Protein AF-A0A3D4PLU9-F1 (afdb_monomer_lite)

Secondary structure (DSSP, 8-state):
-------TTSTTSSS----S--PPPTTSHHHHHHHHHHHHHHHHHHTSSSS--S---PPP-PPPPP--TTSSHHHHHHHHSSS---B--GGGG--TTTT----TTS-GGGGHHHHHHHH-GGGGHHHHHTSHHHHHHHHHTT-SS-GGG-HHHHHHHSSSPTT--B-TTS-TTHHHHHHHT-S-HHHHH--GGGTHHHHHSGGGGSGGG-HHHHHHTT---TTSHHHHHHHHHHHHT--TT----HHHHHHTPPP----HHHHHHHHHHHH--S-HHHHHT----

Structure (mmCIF, N/CA/C/O backbone):
data_AF-A0A3D4PLU9-F1
#
_entry.id   AF-A0A3D4PLU9-F1
#
loop_
_atom_site.group_PDB
_atom_site.id
_atom_site.type_symbol
_atom_site.label_atom_id
_atom_site.label_alt_id
_atom_site.label_comp_id
_atom_site.label_asym_id
_atom_site.label_entity_id
_atom_site.label_seq_id
_atom_site.pdbx_PDB_ins_code
_atom_site.Cartn_x
_atom_site.Cartn_y
_atom_site.Cartn_z
_atom_site.occupancy
_atom_site.B_iso_or_equiv
_atom_site.auth_seq_id
_atom_site.auth_comp_id
_atom_site.auth_asym_id
_atom_site.auth_atom_id
_atom_site.pdbx_PDB_model_num
ATOM 1 N N . MET A 1 1 ? 76.716 26.592 11.659 1.00 34.38 1 MET A N 1
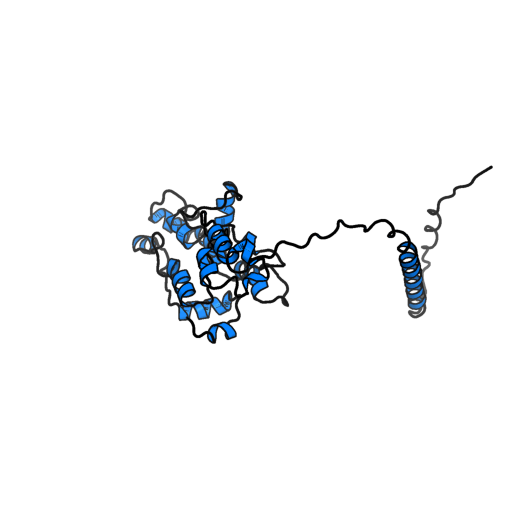ATOM 2 C CA . MET A 1 1 ? 76.839 27.753 12.562 1.00 34.38 1 MET A CA 1
ATOM 3 C C . MET A 1 1 ? 75.656 28.679 12.308 1.00 34.38 1 MET A C 1
ATOM 5 O O . MET A 1 1 ? 75.501 29.104 11.176 1.00 34.38 1 MET A O 1
ATOM 9 N N . THR A 1 2 ? 74.833 28.872 13.352 1.00 33.59 2 THR A N 1
ATOM 10 C CA . THR A 1 2 ? 73.937 30.022 13.654 1.00 33.59 2 THR A CA 1
ATOM 11 C C . THR A 1 2 ? 72.908 30.458 12.590 1.00 33.59 2 THR A C 1
ATOM 13 O O . THR A 1 2 ? 73.269 31.022 11.569 1.00 33.59 2 THR A O 1
ATOM 16 N N . GLN A 1 3 ? 71.626 30.090 12.754 1.00 35.53 3 GLN A N 1
ATOM 17 C CA . GLN A 1 3 ? 70.539 30.869 13.410 1.00 35.53 3 GLN A CA 1
ATOM 18 C C . GLN A 1 3 ? 69.966 31.998 12.532 1.00 35.53 3 GLN A C 1
ATOM 20 O O . GLN A 1 3 ? 70.640 32.991 12.307 1.00 35.53 3 GLN A O 1
ATOM 25 N N . ASN A 1 4 ? 68.697 31.906 12.116 1.00 37.84 4 ASN A N 1
ATOM 26 C CA . ASN A 1 4 ? 67.591 32.497 12.882 1.00 37.84 4 ASN A CA 1
ATOM 27 C C . ASN A 1 4 ? 66.231 32.219 12.218 1.00 37.84 4 ASN A C 1
ATOM 29 O O . ASN A 1 4 ? 65.972 32.600 11.081 1.00 37.84 4 ASN A O 1
ATOM 33 N N . SER A 1 5 ? 65.357 31.572 12.976 1.00 44.91 5 SER A N 1
ATOM 34 C CA . SER A 1 5 ? 63.923 31.445 12.746 1.00 44.91 5 SER A CA 1
ATOM 35 C C . SER A 1 5 ? 63.212 32.718 13.213 1.00 44.91 5 SER A C 1
ATOM 37 O O . SER A 1 5 ? 63.310 33.050 14.393 1.00 44.91 5 SER A O 1
ATOM 39 N N . MET A 1 6 ? 62.452 33.387 12.341 1.00 43.97 6 MET A N 1
ATOM 40 C CA . MET A 1 6 ? 61.422 34.345 12.761 1.00 43.97 6 MET A CA 1
ATOM 41 C C . MET A 1 6 ? 60.131 34.175 11.950 1.00 43.97 6 MET A C 1
ATOM 43 O O . MET A 1 6 ? 60.127 34.143 10.723 1.00 43.97 6 MET A O 1
ATOM 47 N N . ASN A 1 7 ? 59.067 34.011 12.733 1.00 39.78 7 ASN A N 1
ATOM 48 C CA . ASN A 1 7 ? 57.646 33.835 12.456 1.00 39.78 7 ASN A CA 1
ATOM 49 C C . ASN A 1 7 ? 57.056 34.612 11.264 1.00 39.78 7 ASN A C 1
ATOM 51 O O . ASN A 1 7 ? 57.127 35.832 11.191 1.00 39.78 7 ASN A O 1
ATOM 55 N N . VAL A 1 8 ? 56.294 33.892 10.436 1.00 44.00 8 VAL A N 1
ATOM 56 C CA . VAL A 1 8 ? 55.458 34.397 9.324 1.00 44.00 8 VAL A CA 1
ATOM 57 C C . VAL A 1 8 ? 54.128 35.014 9.819 1.00 44.00 8 VAL A C 1
ATOM 59 O O . VAL A 1 8 ? 53.279 35.411 9.031 1.00 44.00 8 VAL A O 1
ATOM 62 N N . ILE A 1 9 ? 53.925 35.137 11.135 1.00 44.31 9 ILE A N 1
ATOM 63 C CA . ILE A 1 9 ? 52.631 35.527 11.729 1.00 44.31 9 ILE A CA 1
ATOM 64 C C . ILE A 1 9 ? 52.497 37.053 11.943 1.00 44.31 9 ILE A C 1
ATOM 66 O O . ILE A 1 9 ? 51.388 37.549 12.115 1.00 44.31 9 ILE A O 1
ATOM 70 N N . GLU A 1 10 ? 53.573 37.839 11.834 1.00 40.75 10 GLU A N 1
ATOM 71 C CA . GLU A 1 10 ? 53.537 39.285 12.143 1.00 40.75 10 GLU A CA 1
ATOM 72 C C . GLU A 1 10 ? 53.280 40.229 10.951 1.00 40.75 10 GLU A C 1
ATOM 74 O O . GLU A 1 10 ? 53.134 41.431 11.146 1.00 40.75 10 GLU A O 1
ATOM 79 N N . ILE A 1 11 ? 53.138 39.726 9.719 1.00 42.53 11 ILE A N 1
ATOM 80 C CA . ILE A 1 11 ? 52.938 40.592 8.532 1.00 42.53 11 ILE A CA 1
ATOM 81 C C . ILE A 1 11 ? 51.451 40.939 8.283 1.00 42.53 11 ILE A C 1
ATOM 83 O O . ILE A 1 11 ? 51.139 41.836 7.503 1.00 42.53 11 ILE A O 1
ATOM 87 N N . CYS A 1 12 ? 50.500 40.314 8.986 1.00 36.09 12 CYS A N 1
ATOM 88 C CA . CYS A 1 12 ? 49.065 40.529 8.741 1.00 36.09 12 CYS A CA 1
ATOM 89 C C . CYS A 1 12 ? 48.383 41.603 9.616 1.00 36.09 12 CYS A C 1
ATOM 91 O O . CYS A 1 12 ? 47.169 41.771 9.502 1.00 36.09 12 CYS A O 1
ATOM 93 N N . ALA A 1 13 ? 49.106 42.343 10.465 1.00 38.91 13 ALA A N 1
ATOM 94 C CA . ALA A 1 13 ? 48.484 43.201 11.486 1.00 38.91 13 ALA A CA 1
ATOM 95 C C . ALA A 1 13 ? 48.547 44.729 11.254 1.00 38.91 13 ALA A C 1
ATOM 97 O O . ALA A 1 13 ? 48.054 45.472 12.099 1.00 38.91 13 ALA A O 1
ATOM 98 N N . GLU A 1 14 ? 49.057 45.236 10.124 1.00 38.50 14 GLU A N 1
ATOM 99 C CA . GLU A 1 14 ? 49.131 46.694 9.877 1.00 38.50 14 GLU A CA 1
ATOM 100 C C . GLU A 1 14 ? 48.608 47.140 8.501 1.00 38.50 14 GLU A C 1
ATOM 102 O O . GLU A 1 14 ? 49.288 47.820 7.737 1.00 38.50 14 GLU A O 1
ATOM 107 N N . THR A 1 15 ? 47.359 46.819 8.152 1.00 42.81 15 THR A N 1
ATOM 108 C CA . THR A 1 15 ? 46.720 47.508 7.003 1.00 42.81 15 THR A CA 1
ATOM 109 C C . THR A 1 15 ? 45.253 47.880 7.176 1.00 42.81 15 THR A C 1
ATOM 111 O O . THR A 1 15 ? 44.655 48.423 6.251 1.00 42.81 15 THR A O 1
ATOM 114 N N . PHE A 1 16 ? 44.670 47.711 8.366 1.00 41.03 16 PHE A N 1
ATOM 115 C CA . PHE A 1 16 ? 43.297 48.153 8.631 1.00 41.03 16 PHE A CA 1
ATOM 116 C C . PHE A 1 16 ? 43.248 49.332 9.609 1.00 41.03 16 PHE A C 1
ATOM 118 O O . PHE A 1 16 ? 42.831 49.220 10.758 1.00 41.03 16 PHE A O 1
ATOM 125 N N . ARG A 1 17 ? 43.657 50.512 9.128 1.00 36.62 17 ARG A N 1
ATOM 126 C CA . ARG A 1 17 ? 43.323 51.795 9.762 1.00 36.62 17 ARG A CA 1
ATOM 127 C C . ARG A 1 17 ? 42.609 52.671 8.736 1.00 36.62 17 ARG A C 1
ATOM 129 O O . ARG A 1 17 ? 43.223 53.455 8.020 1.00 36.62 17 ARG A O 1
ATOM 136 N N . MET A 1 18 ? 41.291 52.491 8.637 1.00 36.53 18 MET A N 1
ATOM 137 C CA . MET A 1 18 ? 40.431 53.311 7.786 1.00 36.53 18 MET A CA 1
ATOM 138 C C . MET A 1 18 ? 40.403 54.753 8.310 1.00 36.53 18 MET A C 1
ATOM 140 O O . MET A 1 18 ? 39.855 55.019 9.380 1.00 36.53 18 MET A O 1
ATOM 144 N N . LYS A 1 19 ? 40.975 55.691 7.547 1.00 33.69 19 LYS A N 1
ATOM 145 C CA . LYS A 1 19 ? 40.613 57.110 7.629 1.00 33.69 19 LYS A CA 1
ATOM 146 C C . LYS A 1 19 ? 39.469 57.373 6.654 1.00 33.69 19 LYS A C 1
ATOM 148 O O . LYS A 1 19 ? 39.507 56.979 5.494 1.00 33.69 19 LYS A O 1
ATOM 153 N N . SER A 1 20 ? 38.449 58.026 7.184 1.00 43.06 20 SER A N 1
ATOM 154 C CA . SER A 1 20 ? 37.252 58.516 6.516 1.00 43.06 20 SER A CA 1
ATOM 155 C C . SER A 1 20 ? 37.545 59.324 5.247 1.00 43.06 20 SER A C 1
ATOM 157 O O . SER A 1 20 ? 38.310 60.284 5.303 1.00 43.06 20 SER A O 1
ATOM 159 N N . GLY A 1 21 ? 36.820 59.012 4.168 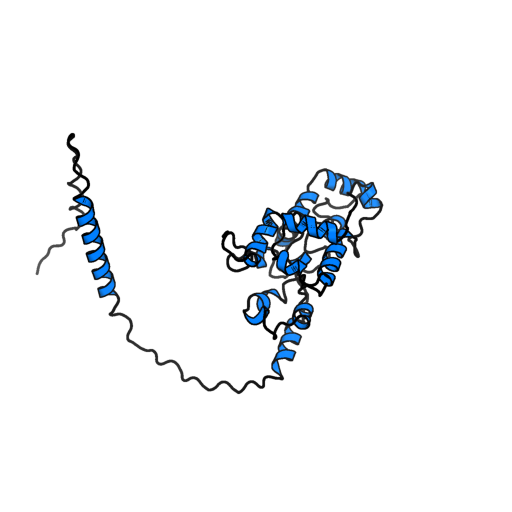1.00 46.12 21 GLY A N 1
ATOM 160 C CA . GLY A 1 21 ? 36.467 59.983 3.129 1.00 46.12 21 GLY A CA 1
ATOM 161 C C . GLY A 1 21 ? 37.245 59.920 1.815 1.00 46.12 21 GLY A C 1
ATOM 162 O O . GLY A 1 21 ? 37.988 60.844 1.529 1.00 46.12 21 GLY A O 1
ATOM 163 N N . GLN A 1 22 ? 37.009 58.894 0.986 1.00 42.19 22 GLN A N 1
ATOM 164 C CA . GLN A 1 22 ? 36.897 58.994 -0.486 1.00 42.19 22 GLN A CA 1
ATOM 165 C C . GLN A 1 22 ? 36.621 57.606 -1.094 1.00 42.19 22 GLN A C 1
ATOM 167 O O . GLN A 1 22 ? 37.243 56.619 -0.719 1.00 42.19 22 GLN A O 1
ATOM 172 N N . GLN A 1 23 ? 35.659 57.524 -2.016 1.00 42.75 23 GLN A N 1
ATOM 173 C CA . GLN A 1 23 ? 35.287 56.298 -2.739 1.00 42.75 23 GLN A CA 1
ATOM 174 C C . GLN A 1 23 ? 36.324 55.969 -3.836 1.00 42.75 23 GLN A C 1
ATOM 176 O O . GLN A 1 23 ? 36.579 56.844 -4.668 1.00 42.75 23 GLN A O 1
ATOM 181 N N . PRO A 1 24 ? 36.883 54.743 -3.919 1.00 40.78 24 PRO A N 1
ATOM 182 C CA . PRO A 1 24 ? 37.686 54.326 -5.066 1.00 40.78 24 PRO A CA 1
ATOM 183 C C . PRO A 1 24 ? 36.849 53.615 -6.148 1.00 40.78 24 PRO A C 1
ATOM 185 O O . PRO A 1 24 ? 35.933 52.849 -5.859 1.00 40.78 24 PRO A O 1
ATOM 188 N N . ARG A 1 25 ? 37.185 53.894 -7.417 1.00 47.28 25 ARG A N 1
ATOM 189 C CA . ARG A 1 25 ? 36.557 53.358 -8.641 1.00 47.28 25 ARG A CA 1
ATOM 190 C C . ARG A 1 25 ? 36.737 51.837 -8.791 1.00 47.28 25 ARG A C 1
ATOM 192 O O . ARG A 1 25 ? 37.808 51.300 -8.531 1.00 47.28 25 ARG A O 1
ATOM 199 N N . LEU A 1 26 ? 35.698 51.191 -9.324 1.00 47.41 26 LEU A N 1
ATOM 200 C CA . LEU A 1 26 ? 35.479 49.739 -9.429 1.00 47.41 26 LEU A CA 1
ATOM 201 C C . LEU A 1 26 ? 36.354 48.952 -10.432 1.00 47.41 26 LEU A C 1
ATOM 203 O O . LEU A 1 26 ? 36.213 47.736 -10.501 1.00 47.41 26 LEU A O 1
ATOM 207 N N . GLU A 1 27 ? 37.268 49.563 -11.191 1.00 51.97 27 GLU A N 1
ATOM 208 C CA . GLU A 1 27 ? 37.949 48.843 -12.292 1.00 51.97 27 GLU A CA 1
ATOM 209 C C . GLU A 1 27 ? 39.326 48.241 -11.956 1.00 51.97 27 GLU A C 1
ATOM 211 O O . GLU A 1 27 ? 39.806 47.375 -12.681 1.00 51.97 27 GLU A O 1
ATOM 216 N N . VAL A 1 28 ? 39.958 48.606 -10.835 1.00 51.25 28 VAL A N 1
ATOM 217 C CA . VAL A 1 28 ? 41.326 48.130 -10.520 1.00 51.25 28 VAL A CA 1
ATOM 218 C C . VAL A 1 28 ? 41.327 46.820 -9.710 1.00 51.25 28 VAL A C 1
ATOM 220 O O . VAL A 1 28 ? 42.289 46.058 -9.758 1.00 51.25 28 VAL A O 1
ATOM 223 N N . GLY A 1 29 ? 40.231 46.486 -9.018 1.00 47.62 29 GLY A N 1
ATOM 224 C CA . GLY A 1 29 ? 40.145 45.299 -8.152 1.00 47.62 29 GLY A CA 1
ATOM 225 C C . GLY A 1 29 ? 40.034 43.955 -8.886 1.00 47.62 29 GLY A C 1
ATOM 226 O O . GLY A 1 29 ? 40.486 42.936 -8.367 1.00 47.62 29 GLY A O 1
ATOM 227 N N . MET A 1 30 ? 39.484 43.930 -10.106 1.00 49.41 30 MET A N 1
ATOM 228 C CA . MET A 1 30 ? 39.275 42.673 -10.842 1.00 49.41 30 MET A CA 1
ATOM 229 C C . MET A 1 30 ? 40.557 42.097 -11.455 1.00 49.41 30 MET A C 1
ATOM 231 O O . MET A 1 30 ? 40.672 40.881 -11.594 1.00 49.41 30 MET A O 1
ATOM 235 N N . ILE A 1 31 ? 41.541 42.940 -11.781 1.00 55.28 31 ILE A N 1
ATOM 236 C CA . ILE A 1 31 ? 42.796 42.502 -12.413 1.00 55.28 31 ILE A CA 1
ATOM 237 C C . ILE A 1 31 ? 43.708 41.817 -11.383 1.00 55.28 31 ILE A C 1
ATOM 239 O O . ILE A 1 31 ? 44.299 40.776 -11.670 1.00 55.28 31 ILE A O 1
ATOM 243 N N . TYR A 1 32 ? 43.756 42.330 -10.149 1.00 53.97 32 TYR A N 1
ATOM 244 C CA . TYR A 1 32 ? 44.547 41.729 -9.070 1.00 53.97 32 TYR A CA 1
ATOM 245 C C . TYR A 1 32 ? 43.955 40.408 -8.553 1.00 53.97 32 TYR A C 1
ATOM 247 O O . TYR A 1 32 ? 44.708 39.504 -8.196 1.00 53.97 32 TYR A O 1
ATOM 255 N N . TYR A 1 33 ? 42.626 40.250 -8.573 1.00 55.09 33 TYR A N 1
ATOM 256 C CA . TYR A 1 33 ? 41.967 39.010 -8.143 1.00 55.09 33 TYR A CA 1
ATOM 257 C C . TYR A 1 33 ? 42.144 37.866 -9.162 1.00 55.09 33 TYR A C 1
ATOM 259 O O . TYR A 1 33 ? 42.373 36.720 -8.780 1.00 55.09 33 TYR A O 1
ATOM 267 N N . GLN A 1 34 ? 42.119 38.180 -10.463 1.00 54.22 34 GLN A N 1
ATOM 268 C CA . GLN A 1 34 ? 42.355 37.213 -11.547 1.00 54.22 34 GLN A CA 1
ATOM 269 C C . GLN A 1 34 ? 43.808 36.701 -11.563 1.00 54.22 34 GLN A C 1
ATOM 271 O O . GLN A 1 34 ? 44.041 35.505 -11.734 1.00 54.22 34 GLN A O 1
ATOM 276 N N . LEU A 1 35 ? 44.792 37.573 -11.307 1.00 54.28 35 LEU A N 1
ATOM 277 C CA . LEU A 1 35 ? 46.209 37.186 -11.259 1.00 54.28 35 LEU A CA 1
ATOM 278 C C . LEU A 1 35 ? 46.550 36.310 -10.038 1.00 54.28 35 LEU A C 1
ATOM 280 O O . LEU A 1 35 ? 47.382 35.410 -10.148 1.00 54.28 35 LEU A O 1
ATOM 284 N N . PHE A 1 36 ? 45.871 36.503 -8.902 1.00 54.56 36 PHE A N 1
ATOM 285 C CA . PHE A 1 36 ? 46.078 35.690 -7.697 1.00 54.56 36 PHE A CA 1
ATOM 286 C C . PHE A 1 36 ? 45.572 34.241 -7.864 1.00 54.56 36 PHE A C 1
ATOM 288 O O . PHE A 1 36 ? 46.210 33.300 -7.394 1.00 54.56 36 PHE A O 1
ATOM 295 N N . PHE A 1 37 ? 44.471 34.036 -8.599 1.00 54.09 37 PHE A N 1
ATOM 296 C CA . PHE A 1 37 ? 43.912 32.701 -8.869 1.00 54.09 37 PHE A CA 1
ATOM 297 C C . PHE A 1 37 ? 44.724 31.873 -9.875 1.00 54.09 37 PHE A C 1
ATOM 299 O O . PHE A 1 37 ? 44.746 30.641 -9.776 1.00 54.09 37 PHE A O 1
ATOM 306 N N . ILE A 1 38 ? 45.400 32.528 -10.824 1.00 56.03 38 ILE A N 1
ATOM 307 C CA . ILE A 1 38 ? 46.239 31.853 -11.824 1.00 56.03 38 ILE A CA 1
ATOM 308 C C . ILE A 1 38 ? 47.529 31.332 -11.174 1.00 56.03 38 ILE A C 1
ATOM 310 O O . ILE A 1 38 ? 47.870 30.168 -11.368 1.00 56.03 38 ILE A O 1
ATOM 314 N N . VAL A 1 39 ? 48.187 32.136 -10.328 1.00 55.22 39 VAL A N 1
ATOM 315 C CA . VAL A 1 39 ? 49.436 31.738 -9.648 1.00 55.22 39 VAL A CA 1
ATOM 316 C C . VAL A 1 39 ? 49.198 30.632 -8.607 1.00 55.22 39 VAL A C 1
ATOM 318 O O . VAL A 1 39 ? 50.020 29.724 -8.472 1.00 55.22 39 VAL A O 1
ATOM 321 N N . LEU A 1 40 ? 48.046 30.640 -7.920 1.00 51.28 40 LEU A N 1
ATOM 322 C CA . LEU A 1 40 ? 47.699 29.600 -6.944 1.00 51.28 40 LEU A CA 1
ATOM 323 C C . LEU A 1 40 ? 47.392 28.244 -7.611 1.00 51.28 40 LEU A C 1
ATOM 325 O O . LEU A 1 40 ? 47.789 27.204 -7.089 1.00 51.28 40 LEU A O 1
ATOM 329 N N . ASN A 1 41 ? 46.751 28.235 -8.788 1.00 50.75 41 ASN A N 1
ATOM 330 C CA . ASN A 1 41 ? 46.461 26.997 -9.527 1.00 50.75 41 ASN A CA 1
ATOM 331 C C . ASN A 1 41 ? 47.706 26.383 -10.186 1.00 50.75 41 ASN A C 1
ATOM 333 O O . ASN A 1 41 ? 47.835 25.158 -10.223 1.00 50.75 41 ASN A O 1
ATOM 337 N N . THR A 1 42 ? 48.654 27.199 -10.657 1.00 50.19 42 THR A N 1
ATOM 338 C CA . THR A 1 42 ? 49.894 26.688 -11.267 1.00 50.19 42 THR A CA 1
ATOM 339 C C . THR A 1 42 ? 50.824 26.008 -10.258 1.00 50.19 42 THR A C 1
ATOM 341 O O . THR A 1 42 ? 51.507 25.051 -10.614 1.00 50.19 42 THR A O 1
ATOM 344 N N . CYS A 1 43 ? 50.808 26.425 -8.986 1.00 45.38 43 CYS A N 1
ATOM 345 C CA . CYS A 1 43 ? 51.608 25.783 -7.935 1.00 45.38 43 CYS A CA 1
ATOM 346 C C . CYS A 1 43 ? 51.019 24.443 -7.453 1.00 45.38 43 CYS A C 1
ATOM 348 O O . CYS A 1 43 ? 51.775 23.563 -7.050 1.00 45.38 43 CYS A O 1
ATOM 350 N N . ILE A 1 44 ? 49.695 24.254 -7.528 1.00 48.69 44 ILE A N 1
ATOM 351 C CA . ILE A 1 44 ? 49.036 23.003 -7.108 1.00 48.69 44 ILE A CA 1
ATOM 352 C C . ILE A 1 44 ? 49.190 21.908 -8.177 1.00 48.69 44 ILE A C 1
ATOM 354 O O . ILE A 1 44 ? 49.397 20.744 -7.837 1.00 48.69 44 ILE A O 1
ATOM 358 N N . PHE A 1 45 ? 49.183 22.268 -9.467 1.00 45.91 45 PHE A N 1
ATOM 359 C CA . PHE A 1 45 ? 49.395 21.301 -10.553 1.00 45.91 45 PHE A CA 1
ATOM 360 C C . PHE A 1 45 ? 50.845 20.797 -10.661 1.00 45.91 45 PHE A C 1
ATOM 362 O O . PHE A 1 45 ? 51.052 19.634 -11.001 1.00 45.91 45 PHE A O 1
ATOM 369 N N . ALA A 1 46 ? 51.846 21.617 -10.317 1.00 45.59 46 ALA A N 1
ATOM 370 C CA . ALA A 1 46 ? 53.256 21.214 -10.377 1.00 45.59 46 ALA A CA 1
ATOM 371 C C . ALA A 1 46 ? 53.704 20.317 -9.201 1.00 45.59 46 ALA A C 1
ATOM 373 O O . ALA A 1 46 ? 54.690 19.596 -9.325 1.00 45.59 46 ALA A O 1
ATOM 374 N N . ALA A 1 47 ? 52.981 20.320 -8.075 1.00 43.62 47 ALA A N 1
ATOM 375 C CA . ALA A 1 47 ? 53.334 19.535 -6.886 1.00 43.62 47 ALA A CA 1
ATOM 376 C C . ALA A 1 47 ? 52.713 18.121 -6.846 1.00 43.62 47 ALA A C 1
ATOM 378 O O . ALA A 1 47 ? 53.032 17.345 -5.949 1.00 43.62 47 ALA A O 1
ATOM 379 N N . CYS A 1 48 ? 51.838 17.763 -7.795 1.00 38.50 48 CYS A N 1
ATOM 380 C CA . CYS A 1 48 ? 51.124 16.476 -7.788 1.00 38.50 48 CYS A CA 1
ATOM 381 C C . CYS A 1 48 ? 51.650 15.457 -8.825 1.00 38.50 48 CYS A C 1
ATOM 383 O O . CYS A 1 48 ? 51.160 14.335 -8.894 1.00 38.50 48 CYS A O 1
ATOM 385 N N . GLN A 1 49 ? 52.663 15.812 -9.624 1.00 45.78 49 GLN A N 1
ATOM 386 C CA . GLN A 1 49 ? 53.184 14.953 -10.701 1.00 45.78 49 GLN A CA 1
ATOM 387 C C . GLN A 1 49 ? 54.394 14.077 -10.323 1.00 45.78 49 GLN A C 1
ATOM 389 O O . GLN A 1 49 ? 54.954 13.425 -11.197 1.00 45.78 49 GLN A O 1
ATOM 394 N N . THR A 1 50 ? 54.792 13.995 -9.049 1.00 45.19 50 THR A N 1
ATOM 395 C CA . THR A 1 50 ? 55.984 13.220 -8.635 1.00 45.19 50 THR A CA 1
ATOM 396 C C . THR A 1 50 ? 55.727 12.101 -7.622 1.00 45.19 50 THR A C 1
ATOM 398 O O . THR A 1 50 ? 56.673 11.621 -7.006 1.00 45.19 50 THR A O 1
ATOM 401 N N . LEU A 1 51 ? 54.487 11.622 -7.461 1.00 47.44 51 LEU A N 1
ATOM 402 C CA . LEU A 1 51 ? 54.181 10.533 -6.517 1.00 47.44 51 LEU A CA 1
ATOM 403 C C . LEU A 1 51 ? 53.244 9.447 -7.067 1.00 47.44 51 LEU A C 1
ATOM 405 O O . LEU A 1 51 ? 52.370 9.004 -6.341 1.00 47.44 51 LEU A O 1
ATOM 409 N N . ILE A 1 52 ? 53.409 8.973 -8.307 1.00 49.78 52 ILE A N 1
ATOM 410 C CA . ILE A 1 52 ? 52.908 7.632 -8.685 1.00 49.78 52 ILE A CA 1
ATOM 411 C C . ILE A 1 52 ? 53.803 7.047 -9.781 1.00 49.78 52 ILE A C 1
ATOM 413 O O . ILE A 1 52 ? 53.543 7.236 -10.966 1.00 49.78 52 ILE A O 1
ATOM 417 N N . ALA A 1 53 ? 54.865 6.344 -9.397 1.00 46.62 53 ALA A N 1
ATOM 418 C CA . ALA A 1 53 ? 55.595 5.491 -10.326 1.00 46.62 53 ALA A CA 1
ATOM 419 C C . ALA A 1 53 ? 56.381 4.400 -9.594 1.00 46.62 53 ALA A C 1
ATOM 421 O O . ALA 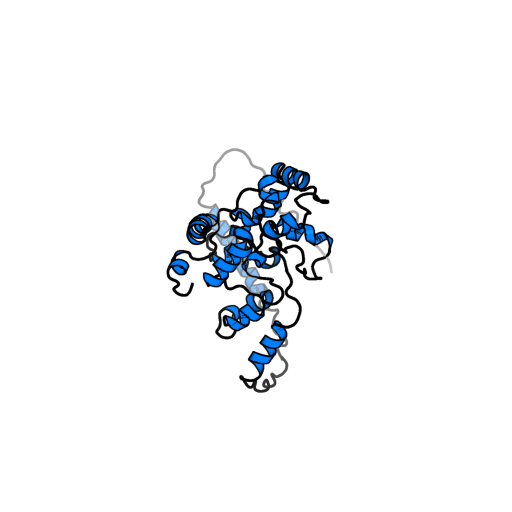A 1 53 ? 57.578 4.331 -9.806 1.00 46.62 53 ALA A O 1
ATOM 422 N N . GLU A 1 54 ? 55.740 3.555 -8.775 1.00 47.22 54 GLU A N 1
ATOM 423 C CA . GLU A 1 54 ? 56.262 2.205 -8.487 1.00 47.22 54 GLU A CA 1
ATOM 424 C C . GLU A 1 54 ? 55.105 1.186 -8.366 1.00 47.22 54 GLU A C 1
ATOM 426 O O . GLU A 1 54 ? 54.102 1.430 -7.697 1.00 47.22 54 GLU A O 1
ATOM 431 N N . ASP A 1 55 ? 55.277 0.076 -9.094 1.00 46.00 55 ASP A N 1
ATOM 432 C CA . ASP A 1 55 ? 54.646 -1.249 -9.008 1.00 46.00 55 ASP A CA 1
ATOM 433 C C . ASP A 1 55 ? 53.141 -1.449 -9.278 1.00 46.00 55 ASP A C 1
ATOM 435 O O . ASP A 1 55 ? 52.338 -1.732 -8.393 1.00 46.00 55 ASP A O 1
ATOM 439 N N . PHE A 1 56 ? 52.791 -1.517 -10.571 1.00 40.44 56 PHE A N 1
ATOM 440 C CA . PHE A 1 56 ? 51.654 -2.311 -11.067 1.00 40.44 56 PHE A CA 1
ATOM 441 C C . PHE A 1 56 ? 52.148 -3.540 -11.847 1.00 40.44 56 PHE A C 1
ATOM 443 O O . PHE A 1 56 ? 52.004 -3.638 -13.064 1.00 40.44 56 PHE A O 1
ATOM 450 N N . ALA A 1 57 ? 52.710 -4.513 -11.132 1.00 44.09 57 ALA A N 1
ATOM 451 C CA . ALA A 1 57 ? 52.767 -5.897 -11.595 1.00 44.09 57 ALA A CA 1
ATOM 452 C C . ALA A 1 57 ? 51.622 -6.670 -10.919 1.00 44.09 57 ALA A C 1
ATOM 454 O O . ALA A 1 57 ? 51.792 -7.282 -9.867 1.00 44.09 57 ALA A O 1
ATOM 455 N N . GLY A 1 58 ? 50.418 -6.579 -11.492 1.00 44.34 58 GLY A N 1
ATOM 456 C CA . GLY A 1 58 ? 49.283 -7.404 -11.072 1.00 44.34 58 GLY A CA 1
ATOM 457 C C . GLY A 1 58 ? 49.505 -8.883 -11.431 1.00 44.34 58 GLY A C 1
ATOM 458 O O . GLY A 1 58 ? 50.195 -9.170 -12.414 1.00 44.34 58 GLY A O 1
ATOM 459 N N . PRO A 1 59 ? 48.940 -9.837 -10.668 1.00 41.94 59 PRO A N 1
ATOM 460 C CA . PRO A 1 59 ? 49.077 -11.256 -10.968 1.00 41.94 59 PRO A CA 1
ATOM 461 C C . PRO A 1 59 ? 48.422 -11.584 -12.314 1.00 41.94 59 PRO A C 1
ATOM 463 O O . PRO A 1 59 ? 47.382 -11.035 -12.681 1.00 41.94 59 PRO A O 1
ATOM 466 N N . SER A 1 60 ? 49.062 -12.480 -13.059 1.00 45.28 60 SER A N 1
ATOM 467 C CA . SER A 1 60 ? 48.648 -12.936 -14.382 1.00 45.28 60 SER A CA 1
ATOM 468 C C . SER A 1 60 ? 47.203 -13.443 -14.361 1.00 45.28 60 SER A C 1
ATOM 470 O O . SER A 1 60 ? 46.868 -14.348 -13.599 1.00 45.28 60 SER A O 1
ATOM 472 N N . PHE A 1 61 ? 46.347 -12.881 -15.217 1.00 41.19 61 PHE A N 1
ATOM 473 C CA . PHE A 1 61 ? 44.996 -13.391 -15.431 1.00 41.19 61 PHE A CA 1
ATOM 474 C C . PHE A 1 61 ? 45.072 -14.804 -16.019 1.00 41.19 61 PHE A C 1
ATOM 476 O O . PHE A 1 61 ? 45.443 -14.991 -17.178 1.00 41.19 61 PHE A O 1
ATOM 483 N N . HIS A 1 62 ? 44.706 -15.806 -15.222 1.00 41.31 62 HIS A N 1
ATOM 484 C CA . HIS A 1 62 ? 44.342 -17.113 -15.753 1.00 41.31 62 HIS A CA 1
ATOM 485 C C . HIS A 1 62 ? 43.043 -16.977 -16.570 1.00 41.31 62 HIS A C 1
ATOM 487 O O . HIS A 1 62 ? 42.142 -16.247 -16.145 1.00 41.31 62 HIS A O 1
ATOM 493 N N . PRO A 1 63 ? 42.905 -17.660 -17.722 1.00 40.88 63 PRO A N 1
ATOM 494 C CA . PRO A 1 63 ? 41.642 -17.693 -18.449 1.00 40.88 63 PRO A CA 1
ATOM 495 C C . PRO A 1 63 ? 40.560 -18.300 -17.552 1.00 40.88 63 PRO A C 1
ATOM 497 O O . PRO A 1 63 ? 40.767 -19.369 -16.975 1.00 40.88 63 PRO A O 1
ATOM 500 N N . LEU A 1 64 ? 39.417 -17.621 -17.426 1.00 41.09 64 LEU A N 1
ATOM 501 C CA . LEU A 1 64 ? 38.253 -18.183 -16.744 1.00 41.09 64 LEU A CA 1
ATOM 502 C C . LEU A 1 64 ? 37.822 -19.475 -17.461 1.00 41.09 64 LEU A C 1
ATOM 504 O O . LEU A 1 64 ? 37.823 -19.505 -18.697 1.00 41.09 64 LEU A O 1
ATOM 508 N N . PRO A 1 65 ? 37.453 -20.537 -16.723 1.00 40.06 65 PRO A N 1
ATOM 509 C CA . PRO A 1 65 ? 36.905 -21.737 -17.336 1.00 40.06 65 PRO A CA 1
ATOM 510 C C . PRO A 1 65 ? 35.623 -21.368 -18.089 1.00 40.06 65 PRO A C 1
ATOM 512 O O . PRO A 1 65 ? 34.804 -20.594 -17.592 1.00 40.06 65 PRO A O 1
ATOM 515 N N . GLY A 1 66 ? 35.477 -21.889 -19.309 1.00 39.56 66 GLY A N 1
ATOM 516 C CA . GLY A 1 66 ? 34.324 -21.621 -20.164 1.00 39.56 66 GLY A CA 1
ATOM 517 C C . GLY A 1 66 ? 33.017 -21.942 -19.442 1.00 39.56 66 GLY A C 1
ATOM 518 O O . GLY A 1 66 ? 32.784 -23.084 -19.053 1.00 39.56 66 GLY A O 1
ATOM 519 N N . MET A 1 67 ? 32.182 -20.922 -19.247 1.00 34.69 67 MET A N 1
ATOM 520 C CA . MET A 1 67 ? 30.821 -21.088 -18.752 1.00 34.69 67 MET A CA 1
ATOM 521 C C . MET A 1 67 ? 29.958 -21.646 -19.881 1.00 34.69 67 MET A C 1
ATOM 523 O O . MET A 1 67 ? 29.744 -20.993 -20.902 1.00 34.69 67 MET A O 1
ATOM 527 N N . ASN A 1 68 ? 29.452 -22.857 -19.682 1.00 41.62 68 ASN A N 1
ATOM 528 C CA . ASN A 1 68 ? 28.419 -23.441 -20.524 1.00 41.62 68 ASN A CA 1
ATOM 529 C C . ASN A 1 68 ? 27.107 -22.704 -20.206 1.00 41.62 68 ASN A C 1
ATOM 531 O O . ASN A 1 68 ? 26.609 -22.778 -19.085 1.00 41.62 68 ASN A O 1
ATOM 535 N N . SER A 1 69 ? 26.563 -21.963 -21.172 1.00 44.47 69 SER A N 1
ATOM 536 C CA . SER A 1 69 ? 25.478 -20.989 -20.971 1.00 44.47 69 SER A CA 1
ATOM 537 C C . SER A 1 69 ? 24.084 -21.580 -20.721 1.00 44.47 69 SER A C 1
ATOM 539 O O . SER A 1 69 ? 23.120 -20.827 -20.662 1.00 44.47 69 SER A O 1
ATOM 541 N N . GLU A 1 70 ? 23.946 -22.899 -20.587 1.00 43.91 70 GLU A N 1
ATOM 542 C CA . GLU A 1 70 ? 22.637 -23.558 -20.444 1.00 43.91 70 GLU A CA 1
ATOM 543 C C . GLU A 1 70 ? 22.384 -24.130 -19.040 1.00 43.91 70 GLU A C 1
ATOM 545 O O . GLU A 1 70 ? 21.234 -24.291 -18.646 1.00 43.91 70 GLU A O 1
ATOM 550 N N . THR A 1 71 ? 23.422 -24.389 -18.236 1.00 43.28 71 THR A N 1
ATOM 551 C CA . THR A 1 71 ? 23.275 -25.055 -16.924 1.00 43.28 71 THR A CA 1
ATOM 552 C C . THR A 1 71 ? 23.160 -24.103 -15.728 1.00 43.28 71 THR A C 1
ATOM 554 O O . THR A 1 71 ? 22.959 -24.565 -14.607 1.00 43.28 71 THR A O 1
ATOM 557 N N . ASP A 1 72 ? 23.288 -22.790 -15.937 1.00 52.12 72 ASP A N 1
ATOM 558 C CA . ASP A 1 72 ? 23.464 -21.814 -14.845 1.00 52.12 72 ASP A CA 1
ATOM 559 C C . ASP A 1 72 ? 22.238 -20.910 -14.603 1.00 52.12 72 ASP A C 1
ATOM 561 O O . ASP A 1 72 ? 22.036 -20.381 -13.512 1.00 52.12 72 ASP A O 1
ATOM 565 N N . GLU A 1 73 ? 21.344 -20.750 -15.586 1.00 48.12 73 GLU A N 1
ATOM 566 C CA . GLU A 1 73 ? 20.141 -19.925 -15.390 1.00 48.12 73 GLU A CA 1
ATOM 567 C C . GLU A 1 73 ? 19.127 -20.583 -14.443 1.00 48.12 73 GLU A C 1
ATOM 569 O O . GLU A 1 73 ? 18.503 -19.897 -13.626 1.00 48.12 73 GLU A O 1
ATOM 574 N N . GLN A 1 74 ? 19.004 -21.909 -14.530 1.00 49.03 74 GLN A N 1
ATOM 575 C CA . GLN A 1 74 ? 18.022 -22.702 -13.792 1.00 49.03 74 GLN A CA 1
ATOM 576 C C . GLN A 1 74 ? 18.444 -22.930 -12.331 1.00 49.03 74 GLN A C 1
ATOM 578 O O . GLN A 1 74 ? 17.615 -22.847 -11.431 1.00 49.03 74 GLN A O 1
ATOM 583 N N . SER A 1 75 ? 19.744 -23.111 -12.069 1.00 51.84 75 SER A N 1
ATOM 584 C CA . SER A 1 75 ? 20.298 -23.296 -10.717 1.00 51.84 75 SER A CA 1
ATOM 585 C C . SER A 1 75 ? 20.221 -22.018 -9.866 1.00 51.84 75 SER A C 1
ATOM 587 O O . SER A 1 75 ? 19.968 -22.071 -8.658 1.00 51.84 75 SER A O 1
ATOM 589 N N . VAL A 1 76 ? 20.388 -20.846 -10.491 1.00 58.06 76 VAL A N 1
ATOM 590 C CA . VAL A 1 76 ? 20.294 -19.544 -9.816 1.00 58.06 76 VAL A CA 1
ATOM 591 C C . VAL A 1 76 ? 18.836 -19.174 -9.523 1.00 58.06 76 VAL A C 1
ATOM 593 O O . VAL A 1 76 ? 18.566 -18.620 -8.456 1.00 58.06 76 VAL A O 1
ATOM 596 N N . SER A 1 77 ? 17.876 -19.475 -10.412 1.00 54.31 77 SER A N 1
ATOM 597 C CA . SER A 1 77 ? 16.450 -19.249 -10.105 1.00 54.31 77 SER A CA 1
ATOM 598 C C . SER A 1 77 ? 15.947 -20.182 -8.996 1.00 54.31 77 SER A C 1
ATOM 600 O O . SER A 1 77 ? 15.242 -19.727 -8.095 1.00 54.31 77 SER A O 1
ATOM 602 N N . GLU A 1 78 ? 16.391 -21.443 -8.981 1.00 57.00 78 GLU A N 1
ATOM 603 C CA . GLU A 1 78 ? 16.038 -22.414 -7.937 1.00 57.00 78 GLU A CA 1
ATOM 604 C C . GLU A 1 78 ? 16.557 -22.033 -6.548 1.00 57.00 78 GLU A C 1
ATOM 606 O O . GLU A 1 78 ? 15.917 -22.345 -5.547 1.00 57.00 78 GLU A O 1
ATOM 611 N N . ASN A 1 79 ? 17.711 -21.372 -6.450 1.00 60.84 79 ASN A N 1
ATOM 612 C CA . ASN A 1 79 ? 18.227 -20.911 -5.159 1.00 60.84 79 ASN A CA 1
ATOM 613 C C . ASN A 1 79 ? 17.566 -19.611 -4.689 1.00 60.84 79 ASN A C 1
ATOM 615 O O . ASN A 1 79 ? 17.374 -19.439 -3.488 1.00 60.84 79 ASN A O 1
ATOM 619 N N . LEU A 1 80 ? 17.160 -18.730 -5.609 1.00 64.06 80 LEU A N 1
ATOM 620 C CA . LEU A 1 80 ? 16.446 -17.492 -5.274 1.00 64.06 80 LEU A CA 1
ATOM 621 C C . LEU A 1 80 ? 14.993 -17.739 -4.858 1.00 64.06 80 LEU A C 1
ATOM 623 O O . LEU A 1 80 ? 14.448 -16.939 -4.105 1.00 64.06 80 LEU A O 1
ATOM 627 N N . SER A 1 81 ? 14.366 -18.830 -5.305 1.00 64.94 81 SER A N 1
ATOM 628 C CA . SER A 1 81 ? 12.998 -19.199 -4.917 1.00 64.94 81 SER A CA 1
ATOM 629 C C . SER A 1 81 ? 12.917 -19.971 -3.591 1.00 64.94 81 SER A C 1
ATOM 631 O O . SER A 1 81 ? 11.834 -20.052 -3.005 1.00 64.94 81 SER A O 1
ATOM 633 N N . LYS A 1 82 ? 14.038 -20.464 -3.044 1.00 73.25 82 LYS A N 1
ATOM 634 C CA . LYS A 1 82 ? 14.100 -21.178 -1.752 1.00 73.25 82 LYS A CA 1
ATOM 635 C C . LYS A 1 82 ? 14.083 -20.220 -0.550 1.00 73.25 82 LYS A C 1
ATOM 637 O O . LYS A 1 82 ? 14.585 -19.105 -0.620 1.00 73.25 82 LYS A O 1
ATOM 642 N N . GLY A 1 83 ? 13.493 -20.660 0.564 1.00 75.50 83 GLY A N 1
ATOM 643 C CA . GLY A 1 83 ? 13.367 -19.881 1.809 1.00 75.50 83 GLY A CA 1
ATOM 644 C C . GLY A 1 83 ? 12.053 -19.091 1.933 1.00 75.50 83 GLY A C 1
ATOM 645 O O . GLY A 1 83 ? 11.249 -19.091 0.997 1.00 75.50 83 GLY A O 1
ATOM 646 N N . PRO A 1 84 ? 11.790 -18.441 3.077 1.00 81.88 84 PRO A N 1
ATOM 647 C CA . PRO A 1 84 ? 10.555 -17.689 3.299 1.00 81.88 84 PRO A CA 1
ATOM 648 C C . PRO A 1 84 ? 10.504 -16.385 2.484 1.00 81.88 84 PRO A C 1
ATOM 650 O O . PRO A 1 84 ? 11.527 -15.838 2.069 1.00 81.88 84 PRO A O 1
ATOM 653 N N . LEU A 1 85 ? 9.291 -15.890 2.232 1.00 86.25 85 LEU A N 1
ATOM 654 C CA . LEU A 1 85 ? 9.045 -14.550 1.694 1.00 86.25 85 LEU A CA 1
ATOM 655 C C . LEU A 1 85 ? 8.883 -13.578 2.864 1.00 86.25 85 LEU A C 1
ATOM 657 O O . LEU A 1 85 ? 7.897 -13.662 3.590 1.00 86.25 85 LEU A O 1
ATOM 661 N N . LEU A 1 86 ? 9.840 -12.664 3.032 1.00 88.38 86 LEU A N 1
ATOM 662 C CA . LEU A 1 86 ? 9.931 -11.766 4.185 1.00 88.38 86 LEU A CA 1
ATOM 663 C C . LEU A 1 86 ? 9.879 -10.300 3.770 1.00 88.38 86 LEU A C 1
ATOM 665 O O . LEU A 1 86 ? 10.427 -9.909 2.733 1.00 88.38 86 LEU A O 1
ATOM 669 N N . PHE A 1 87 ? 9.257 -9.491 4.622 1.00 87.94 87 PHE A N 1
ATOM 670 C CA . PHE A 1 87 ? 9.272 -8.040 4.475 1.00 87.94 87 PHE A CA 1
ATOM 671 C C . PHE A 1 87 ? 10.620 -7.452 4.910 1.00 87.94 87 PHE A C 1
ATOM 673 O O . PHE A 1 87 ? 11.194 -7.867 5.922 1.00 87.94 87 PHE A O 1
ATOM 680 N N . LEU A 1 88 ? 11.094 -6.456 4.157 1.00 88.06 88 LEU A N 1
ATOM 681 C CA . LEU A 1 88 ? 12.304 -5.677 4.456 1.00 88.06 88 LEU A CA 1
ATOM 682 C C . LEU A 1 88 ? 12.014 -4.227 4.864 1.00 88.06 88 LEU A C 1
ATOM 684 O O . LEU A 1 88 ? 12.895 -3.543 5.384 1.00 88.06 88 LEU A O 1
ATOM 688 N N . GLY A 1 89 ? 10.793 -3.752 4.637 1.00 88.00 89 GLY A N 1
ATOM 689 C CA . GLY A 1 89 ? 10.311 -2.439 5.037 1.00 88.00 89 GLY A CA 1
ATOM 690 C C . GLY A 1 89 ? 10.509 -1.389 3.954 1.00 88.00 89 GLY A C 1
ATOM 691 O O . GLY A 1 89 ? 11.399 -1.478 3.106 1.00 88.00 89 GLY A O 1
ATOM 692 N N . ALA A 1 90 ? 9.697 -0.331 4.012 1.00 89.75 90 ALA A N 1
ATOM 693 C CA . ALA A 1 90 ? 9.682 0.731 3.003 1.00 89.75 90 ALA A CA 1
ATOM 694 C C . ALA A 1 90 ? 11.051 1.422 2.836 1.00 89.75 90 ALA A C 1
ATOM 696 O O . ALA A 1 90 ? 11.429 1.818 1.733 1.00 89.75 90 ALA A O 1
ATOM 697 N N . VAL A 1 91 ? 11.818 1.535 3.927 1.00 90.19 91 VAL A N 1
ATOM 698 C CA . VAL A 1 91 ? 13.143 2.176 3.944 1.00 90.19 91 VAL A CA 1
ATOM 699 C C . VAL A 1 91 ? 14.144 1.439 3.051 1.00 90.19 91 VAL A C 1
ATOM 701 O O . VAL A 1 91 ? 15.024 2.068 2.470 1.00 90.19 91 VAL A O 1
ATOM 704 N N . SER A 1 92 ? 13.969 0.134 2.831 1.00 91.56 92 SER A N 1
ATOM 705 C CA . SER A 1 92 ? 14.817 -0.637 1.912 1.00 91.56 92 SER A CA 1
ATOM 706 C C . SER A 1 92 ? 14.756 -0.140 0.453 1.00 91.56 92 SER A C 1
ATOM 708 O O . SER A 1 92 ? 15.662 -0.420 -0.336 1.00 91.56 92 SER A O 1
ATOM 710 N N . CYS A 1 93 ? 13.726 0.646 0.109 1.00 94.44 93 CYS A N 1
ATOM 711 C CA . CYS A 1 93 ? 13.523 1.270 -1.199 1.00 94.44 93 CYS A CA 1
ATOM 712 C C . CYS A 1 93 ? 13.995 2.741 -1.252 1.00 94.44 93 CYS A C 1
ATOM 714 O O . CYS A 1 93 ? 14.157 3.302 -2.336 1.00 94.44 93 CYS A O 1
ATOM 716 N N . SER A 1 94 ? 14.213 3.394 -0.106 1.00 94.81 94 SER A N 1
ATOM 717 C CA . SER A 1 94 ? 14.216 4.863 0.017 1.00 94.81 94 SER A CA 1
ATOM 718 C C . SER A 1 94 ? 15.531 5.561 -0.337 1.00 94.81 94 SER A C 1
ATOM 720 O O . SER A 1 94 ? 15.621 6.785 -0.237 1.00 94.81 94 SER A O 1
ATOM 722 N N . SER A 1 95 ? 16.564 4.830 -0.762 1.00 94.94 95 SER A N 1
ATOM 723 C CA . SER A 1 95 ? 17.832 5.464 -1.129 1.00 94.94 95 SER A CA 1
ATOM 724 C C . SER A 1 95 ? 17.648 6.457 -2.284 1.00 94.94 95 SER A C 1
ATOM 726 O O . SER A 1 95 ? 16.893 6.210 -3.229 1.00 94.94 95 SER A O 1
ATOM 728 N N . SER A 1 96 ? 18.372 7.577 -2.236 1.00 94.19 96 SER A N 1
ATOM 729 C CA . SER A 1 96 ? 18.260 8.672 -3.211 1.00 94.19 96 SER A CA 1
ATOM 730 C C . SER A 1 96 ? 18.716 8.296 -4.625 1.00 94.19 96 SER A C 1
ATOM 732 O O . SER A 1 96 ? 18.272 8.908 -5.596 1.00 94.19 96 SER A O 1
ATOM 734 N N . ASN A 1 97 ? 19.575 7.278 -4.751 1.00 92.56 97 ASN A N 1
ATOM 735 C CA . ASN A 1 97 ? 19.966 6.676 -6.030 1.00 92.56 97 ASN A CA 1
ATOM 736 C C . ASN A 1 97 ? 18.983 5.595 -6.521 1.00 92.56 97 ASN A C 1
ATOM 738 O O . ASN A 1 97 ? 19.118 5.130 -7.649 1.00 92.56 97 ASN A O 1
ATOM 742 N N . CYS A 1 98 ? 18.018 5.203 -5.686 1.00 94.56 98 CYS A N 1
ATOM 743 C CA . CYS A 1 98 ? 16.984 4.218 -5.986 1.00 94.56 98 CYS A CA 1
ATOM 744 C C . CYS A 1 98 ? 15.635 4.936 -6.140 1.00 94.56 98 CYS A C 1
ATOM 746 O O . CYS A 1 98 ? 15.463 5.694 -7.095 1.00 94.56 98 CYS A O 1
ATOM 748 N N . HIS A 1 99 ? 14.694 4.724 -5.213 1.00 96.75 99 HIS A N 1
ATOM 749 C CA . HIS A 1 99 ? 13.325 5.235 -5.292 1.00 96.75 99 HIS A CA 1
ATOM 750 C C . HIS A 1 99 ? 13.046 6.468 -4.416 1.00 96.75 99 HIS A C 1
ATOM 752 O O . HIS A 1 99 ? 11.941 7.006 -4.482 1.00 96.75 99 HIS A O 1
ATOM 758 N N . GLY A 1 100 ? 14.010 6.936 -3.615 1.00 96.38 100 GLY A N 1
ATOM 759 C CA . GLY A 1 100 ? 13.847 8.083 -2.708 1.00 96.38 100 GLY A CA 1
ATOM 760 C C . GLY A 1 100 ? 14.514 9.372 -3.174 1.00 96.38 100 GLY A C 1
ATOM 761 O O . GLY A 1 100 ? 14.949 10.187 -2.359 1.00 96.38 100 GLY A O 1
ATOM 762 N N . SER A 1 101 ? 14.638 9.580 -4.484 1.00 95.56 101 SER A N 1
ATOM 763 C CA . SER A 1 101 ? 15.057 10.881 -5.001 1.00 95.56 101 SER A CA 1
ATOM 764 C C . SER A 1 101 ? 14.015 11.950 -4.657 1.00 95.56 101 SER A C 1
ATOM 766 O O . SER A 1 101 ? 12.817 11.690 -4.545 1.00 95.56 101 SER A O 1
ATOM 768 N N . PHE A 1 102 ? 14.478 13.186 -4.515 1.00 92.94 102 PHE A N 1
ATOM 769 C CA . PHE A 1 102 ? 13.647 14.381 -4.346 1.00 92.94 102 PHE A CA 1
ATOM 770 C C . PHE A 1 102 ? 13.927 15.429 -5.433 1.00 92.94 102 PHE A C 1
ATOM 772 O O . PHE A 1 102 ? 13.399 16.540 -5.384 1.00 92.94 102 PHE A O 1
ATOM 779 N N . LYS A 1 103 ? 14.788 15.103 -6.408 1.00 92.25 103 LYS A N 1
ATOM 780 C CA . LYS A 1 103 ? 15.134 16.010 -7.507 1.00 92.25 103 LYS A CA 1
ATOM 781 C C . LYS A 1 103 ? 13.981 16.041 -8.503 1.00 92.25 103 LYS A C 1
ATOM 783 O O . LYS A 1 103 ? 13.617 15.001 -9.039 1.00 92.25 103 LYS A O 1
ATOM 788 N N . SER A 1 104 ? 13.465 17.227 -8.814 1.00 84.69 104 SER A N 1
ATOM 789 C CA . SER A 1 104 ? 12.380 17.406 -9.794 1.00 84.69 104 SER A CA 1
ATOM 790 C C . SER A 1 104 ? 12.729 16.907 -11.201 1.00 84.69 104 SER A C 1
ATOM 792 O O . SER A 1 104 ? 11.837 16.597 -11.981 1.00 84.69 104 SER A O 1
ATOM 794 N N . THR A 1 105 ? 14.020 16.809 -11.522 1.00 90.81 105 THR A N 1
ATOM 795 C CA . THR A 1 105 ? 14.536 16.292 -12.795 1.00 90.81 105 THR A CA 1
ATOM 796 C C . THR A 1 105 ? 14.784 14.782 -12.797 1.00 90.81 105 THR A C 1
ATOM 798 O O . THR A 1 105 ? 15.193 14.238 -13.822 1.00 90.81 105 THR A O 1
ATOM 801 N N . ALA A 1 106 ? 14.590 14.090 -11.669 1.00 91.38 106 ALA A N 1
ATOM 802 C CA . ALA A 1 106 ? 14.784 12.648 -11.607 1.00 91.38 106 ALA A CA 1
ATOM 803 C C . ALA A 1 106 ? 13.708 11.910 -12.423 1.00 91.38 106 ALA A C 1
ATOM 805 O O . ALA A 1 106 ? 12.567 12.374 -12.503 1.00 91.38 106 ALA A O 1
ATOM 806 N N . PRO A 1 107 ? 14.030 10.732 -12.989 1.00 91.62 107 PRO A N 1
ATOM 807 C CA . PRO A 1 107 ? 13.016 9.857 -13.559 1.00 91.62 107 PRO A CA 1
ATOM 808 C C . PRO A 1 107 ? 11.913 9.567 -12.538 1.00 91.62 107 PRO A C 1
ATOM 810 O O . PRO A 1 107 ? 12.201 9.357 -11.360 1.00 91.62 107 PRO A O 1
ATOM 813 N N . LEU A 1 108 ? 10.660 9.485 -12.995 1.00 91.88 108 LEU A N 1
ATOM 814 C CA . LEU A 1 108 ? 9.501 9.280 -12.118 1.00 91.88 108 LEU A CA 1
ATOM 815 C C . LEU A 1 108 ? 9.636 8.034 -11.228 1.00 91.88 108 LEU A C 1
ATOM 817 O O . LEU A 1 108 ? 9.260 8.064 -10.061 1.00 91.88 108 LEU A O 1
ATOM 821 N N . SER A 1 109 ? 10.239 6.960 -11.749 1.00 89.88 109 SER A N 1
ATOM 822 C CA . SER A 1 109 ? 10.518 5.755 -10.965 1.00 89.88 109 SER A CA 1
ATOM 823 C C . SER A 1 109 ? 11.408 6.043 -9.761 1.00 89.88 109 SER A C 1
ATOM 825 O O . SER A 1 109 ? 11.170 5.490 -8.699 1.00 89.88 109 SER A O 1
ATOM 827 N N . SER A 1 110 ? 12.396 6.929 -9.885 1.00 94.94 110 SER A N 1
ATOM 828 C CA . SER A 1 110 ? 13.296 7.273 -8.782 1.00 94.94 110 SER A CA 1
ATOM 829 C C . SER A 1 110 ? 12.657 8.170 -7.723 1.00 94.94 110 SER A C 1
ATOM 831 O O . SER A 1 110 ? 13.282 8.428 -6.700 1.00 94.94 110 SER A O 1
ATOM 833 N N . LEU A 1 111 ? 11.435 8.656 -7.959 1.00 95.75 111 LEU A N 1
ATOM 834 C CA . LEU A 1 111 ? 10.650 9.459 -7.021 1.00 95.75 111 LEU A CA 1
ATOM 835 C C . LEU A 1 111 ? 9.592 8.629 -6.279 1.00 95.75 111 LEU A C 1
ATOM 837 O O . LEU A 1 111 ? 8.873 9.192 -5.456 1.00 95.75 111 LEU A O 1
ATOM 841 N N . SER A 1 112 ? 9.439 7.331 -6.573 1.00 95.88 112 SER A N 1
ATOM 842 C CA . SER A 1 112 ? 8.275 6.560 -6.117 1.00 95.88 112 SER A CA 1
ATOM 843 C C . SER A 1 112 ? 8.135 6.483 -4.599 1.00 95.88 112 SER A C 1
ATOM 845 O O . SER A 1 112 ? 7.024 6.646 -4.104 1.00 95.88 112 SER A O 1
ATOM 847 N N . TYR A 1 113 ? 9.231 6.332 -3.850 1.00 96.81 113 TYR A N 1
ATOM 848 C CA . TYR A 1 113 ? 9.193 6.374 -2.385 1.00 96.81 113 TYR A CA 1
ATOM 849 C C . TYR A 1 113 ? 8.769 7.760 -1.885 1.00 96.81 113 TYR A C 1
ATOM 851 O O . TYR A 1 113 ? 7.919 7.873 -1.007 1.00 96.81 113 TYR A O 1
ATOM 859 N N . THR A 1 114 ? 9.314 8.826 -2.476 1.00 95.69 114 THR A N 1
ATOM 860 C CA . THR A 1 114 ? 8.987 10.209 -2.100 1.00 95.69 114 THR A CA 1
ATOM 861 C C . THR A 1 114 ? 7.527 10.553 -2.396 1.00 95.69 114 THR A C 1
ATOM 863 O O . THR A 1 114 ? 6.873 11.193 -1.573 1.00 95.69 114 THR A O 1
ATOM 866 N N . ILE A 1 115 ? 7.002 10.125 -3.548 1.00 96.00 115 ILE A N 1
ATOM 867 C CA . ILE A 1 115 ? 5.592 10.303 -3.924 1.00 96.00 115 ILE A CA 1
ATOM 868 C C . ILE A 1 115 ? 4.698 9.512 -2.972 1.00 96.00 115 ILE A C 1
ATOM 870 O O . ILE A 1 115 ? 3.759 10.086 -2.425 1.00 96.00 115 ILE A O 1
ATOM 874 N N . TRP A 1 116 ? 5.023 8.239 -2.721 1.00 96.31 116 TRP A N 1
ATOM 875 C CA . TRP A 1 116 ? 4.292 7.398 -1.774 1.00 96.31 116 TRP A CA 1
ATOM 876 C C . TRP A 1 116 ? 4.217 8.054 -0.393 1.00 96.31 116 TRP A C 1
ATOM 878 O O . TRP A 1 116 ? 3.134 8.319 0.120 1.00 96.31 116 TRP A O 1
ATOM 888 N N . GLN A 1 117 ? 5.363 8.432 0.168 1.00 95.19 117 GLN A N 1
ATOM 889 C CA . GLN A 1 117 ? 5.429 8.993 1.513 1.00 95.19 117 GLN A CA 1
ATOM 890 C C . GLN A 1 117 ? 4.646 10.312 1.651 1.00 95.19 117 GLN A C 1
ATOM 892 O O . GLN A 1 117 ? 4.106 10.598 2.720 1.00 95.19 117 GLN A O 1
ATOM 897 N N . ARG A 1 118 ? 4.602 11.137 0.594 1.00 94.31 118 ARG A N 1
ATOM 898 C CA . ARG A 1 118 ? 4.016 12.489 0.645 1.00 94.31 118 ARG A CA 1
ATOM 899 C C . ARG A 1 118 ? 2.560 12.563 0.210 1.00 94.31 118 ARG A C 1
ATOM 901 O O . ARG A 1 118 ? 1.829 13.404 0.729 1.00 94.31 118 ARG A O 1
ATOM 908 N N . HIS A 1 119 ? 2.161 11.749 -0.758 1.00 94.88 119 HIS A N 1
ATOM 909 C CA . HIS A 1 119 ? 0.889 11.917 -1.459 1.00 94.88 119 HIS A CA 1
ATOM 910 C C . HIS A 1 119 ? 0.008 10.675 -1.427 1.00 94.88 119 HIS A C 1
ATOM 912 O O . HIS A 1 119 ? -1.198 10.796 -1.628 1.00 94.88 119 HIS A O 1
ATOM 918 N N . ASP A 1 120 ? 0.569 9.498 -1.152 1.00 95.88 120 ASP A N 1
ATOM 919 C CA . ASP A 1 120 ? -0.212 8.272 -1.149 1.00 95.88 120 ASP A CA 1
ATOM 920 C C . ASP A 1 120 ? -0.984 8.111 0.175 1.00 95.88 120 ASP A C 1
ATOM 922 O O . ASP A 1 120 ? -0.369 8.082 1.249 1.00 95.88 120 ASP A O 1
ATOM 926 N N . PRO A 1 121 ? -2.328 7.994 0.147 1.00 94.94 121 PRO A N 1
ATOM 927 C CA . PRO A 1 121 ? -3.116 7.737 1.352 1.00 94.94 121 PRO A CA 1
ATOM 928 C C . PRO A 1 121 ? -2.715 6.434 2.065 1.00 94.94 121 PRO A C 1
ATOM 930 O O . PRO A 1 121 ? -2.860 6.337 3.286 1.00 94.94 121 PRO A O 1
ATOM 933 N N . HIS A 1 122 ? -2.151 5.458 1.347 1.00 96.38 122 HIS A N 1
ATOM 934 C CA . HIS A 1 122 ? -1.663 4.199 1.912 1.00 96.38 122 HIS A CA 1
ATOM 935 C C . HIS A 1 122 ? -0.540 4.402 2.937 1.00 96.38 122 HIS A C 1
ATOM 937 O O . HIS A 1 122 ? -0.554 3.751 3.985 1.00 96.38 122 HIS A O 1
ATOM 943 N N . ALA A 1 123 ? 0.352 5.377 2.721 1.00 95.31 123 ALA A N 1
ATOM 944 C CA . ALA A 1 123 ? 1.405 5.750 3.676 1.00 95.31 123 ALA A CA 1
ATOM 945 C C . ALA A 1 123 ? 0.851 6.363 4.983 1.00 95.31 123 ALA A C 1
ATOM 947 O O . ALA A 1 123 ? 1.578 6.605 5.950 1.00 95.31 123 ALA A O 1
ATOM 948 N N . GLN A 1 124 ? -0.448 6.675 5.015 1.00 94.12 124 GLN A N 1
ATOM 949 C CA . GLN A 1 124 ? -1.143 7.257 6.164 1.00 94.12 124 GLN A CA 1
ATOM 950 C C . GLN A 1 124 ? -2.115 6.274 6.824 1.00 94.12 124 GLN A C 1
ATOM 952 O O . GLN A 1 124 ? -2.714 6.603 7.851 1.00 94.12 124 GLN A O 1
ATOM 957 N N . ALA A 1 125 ? -2.275 5.075 6.258 1.00 96.12 125 ALA A N 1
ATOM 958 C CA . ALA A 1 125 ? -3.305 4.129 6.663 1.00 96.12 125 ALA A CA 1
ATOM 959 C C . ALA A 1 125 ? -3.196 3.756 8.149 1.00 96.12 125 ALA A C 1
ATOM 961 O O . ALA A 1 125 ? -4.204 3.808 8.855 1.00 96.12 125 ALA A O 1
ATOM 962 N N . TYR A 1 126 ? -1.984 3.509 8.656 1.00 95.38 126 TYR A N 1
ATOM 963 C CA . TYR A 1 126 ? -1.756 3.212 10.073 1.00 95.38 126 TYR A CA 1
ATOM 964 C C . TYR A 1 126 ? -2.179 4.364 10.990 1.00 95.38 126 TYR A C 1
ATOM 966 O O . TYR A 1 126 ? -2.831 4.141 12.006 1.00 95.38 126 TYR A O 1
ATOM 974 N N . ARG A 1 127 ? -1.901 5.619 10.610 1.00 95.31 127 ARG A N 1
ATOM 975 C CA . ARG A 1 127 ? -2.301 6.794 11.408 1.00 95.31 127 ARG A CA 1
ATOM 976 C C . ARG A 1 127 ? -3.816 6.915 11.558 1.00 95.31 127 ARG A C 1
ATOM 978 O O . ARG A 1 127 ? -4.285 7.478 12.537 1.00 95.31 127 ARG A O 1
ATOM 985 N N . THR A 1 128 ? -4.602 6.351 10.641 1.00 96.56 128 THR A N 1
ATOM 986 C CA . THR A 1 128 ? -6.066 6.301 10.803 1.00 96.56 128 THR A CA 1
ATOM 987 C C . THR A 1 128 ? -6.467 5.488 12.035 1.00 96.56 128 THR A C 1
ATOM 989 O O . THR A 1 128 ? -7.469 5.809 12.682 1.00 96.56 128 THR A O 1
ATOM 992 N N . LEU A 1 129 ? -5.684 4.471 12.407 1.00 96.19 129 LEU A N 1
ATOM 993 C CA . LEU A 1 129 ? -5.966 3.613 13.559 1.00 96.19 129 LEU A CA 1
ATOM 994 C C . LEU A 1 129 ? -5.826 4.345 14.896 1.00 96.19 129 LEU A C 1
ATOM 996 O O . LEU A 1 129 ? -6.491 3.971 15.853 1.00 96.19 129 LEU A O 1
ATOM 1000 N N . THR A 1 130 ? -5.059 5.436 14.952 1.00 95.44 130 THR A N 1
ATOM 1001 C CA . THR A 1 130 ? -4.920 6.243 16.173 1.00 95.44 130 THR A CA 1
ATOM 1002 C C . THR A 1 130 ? -6.053 7.257 16.360 1.00 95.44 130 THR A C 1
ATOM 1004 O O . THR A 1 130 ? -6.124 7.916 17.395 1.00 95.44 130 THR A O 1
ATOM 1007 N N . SER A 1 131 ? -6.962 7.392 15.386 1.00 97.50 131 SER A N 1
ATOM 1008 C CA . SER A 1 131 ? -8.098 8.314 15.481 1.00 97.50 131 SER A CA 1
ATOM 1009 C C . SER A 1 131 ? -9.151 7.845 16.488 1.00 97.50 131 SER A C 1
ATOM 1011 O O . SER A 1 131 ? -9.373 6.647 16.671 1.00 97.50 131 SER A O 1
ATOM 1013 N N . GLU A 1 132 ? -9.902 8.788 17.063 1.00 97.81 132 GLU A N 1
ATOM 1014 C CA . GLU A 1 132 ? -10.998 8.456 17.983 1.00 97.81 132 GLU A CA 1
ATOM 1015 C C . GLU A 1 132 ? -12.051 7.530 17.356 1.00 97.81 132 GLU A C 1
ATOM 1017 O O . GLU A 1 132 ? -12.647 6.702 18.040 1.00 97.81 132 GLU A O 1
ATOM 1022 N N . ARG A 1 133 ? -12.308 7.661 16.044 1.00 97.69 133 ARG A N 1
ATOM 1023 C CA . ARG A 1 133 ? -13.257 6.785 15.344 1.00 97.69 133 ARG A CA 1
ATOM 1024 C C . ARG A 1 133 ? -12.786 5.336 15.393 1.00 97.69 133 ARG A C 1
ATOM 1026 O O . ARG A 1 133 ? -13.601 4.465 15.678 1.00 97.69 133 ARG A O 1
ATOM 1033 N N . SER A 1 134 ? -11.507 5.100 15.121 1.00 97.94 134 SER A N 1
ATOM 1034 C CA . SER A 1 134 ? -10.914 3.763 15.132 1.00 97.94 134 SER A CA 1
ATOM 1035 C C . SER A 1 134 ? -10.913 3.158 16.532 1.00 97.94 134 SER A C 1
ATOM 1037 O O . SER A 1 134 ? -11.303 2.002 16.679 1.00 97.94 134 SER A O 1
ATOM 1039 N N . GLN A 1 135 ? -10.605 3.948 17.566 1.00 97.81 135 GLN A N 1
ATOM 1040 C CA . GLN A 1 135 ? -10.690 3.476 18.954 1.00 97.81 135 GLN A CA 1
ATOM 1041 C C . GLN A 1 135 ? -12.120 3.082 19.341 1.00 97.81 135 GLN A C 1
ATOM 1043 O O . GLN A 1 135 ? -12.343 1.978 19.830 1.00 97.81 135 GLN A O 1
ATOM 1048 N N . ARG A 1 136 ? -13.123 3.903 18.994 1.00 98.38 136 ARG A N 1
ATOM 1049 C CA . ARG A 1 136 ? -14.540 3.555 19.222 1.00 98.38 136 ARG A CA 1
ATOM 1050 C C . ARG A 1 136 ? -14.978 2.291 18.481 1.00 98.38 136 ARG A C 1
ATOM 1052 O O . ARG A 1 136 ? -15.837 1.563 18.974 1.00 98.38 136 ARG A O 1
ATOM 1059 N N . ILE A 1 137 ? -14.440 2.041 17.284 1.00 98.44 137 ILE A N 1
ATOM 1060 C CA . ILE A 1 137 ? -14.702 0.798 16.545 1.00 98.44 137 ILE A CA 1
ATOM 1061 C C . ILE A 1 137 ? -14.129 -0.391 17.325 1.00 98.44 137 ILE A C 1
ATOM 1063 O O . ILE A 1 137 ? -14.859 -1.350 17.563 1.00 98.44 137 ILE A O 1
ATOM 1067 N N . ALA A 1 138 ? -12.871 -0.312 17.771 1.00 97.75 138 ALA A N 1
ATOM 1068 C CA . ALA A 1 138 ? -12.230 -1.368 18.558 1.00 97.75 138 ALA A CA 1
ATOM 1069 C C . ALA A 1 138 ? -12.977 -1.655 19.875 1.00 97.75 138 ALA A C 1
ATOM 1071 O O . ALA A 1 138 ? -13.219 -2.818 20.201 1.00 97.75 138 ALA A O 1
ATOM 1072 N N . GLU A 1 139 ? -13.426 -0.611 20.578 1.00 97.88 139 GLU A N 1
ATOM 1073 C CA . GLU A 1 139 ? -14.240 -0.722 21.796 1.00 97.88 139 GLU A CA 1
ATOM 1074 C C . GLU A 1 139 ? -15.576 -1.433 21.543 1.00 97.88 139 GLU A C 1
ATOM 1076 O O . GLU A 1 139 ? -15.940 -2.359 22.268 1.00 97.88 139 GLU A O 1
ATOM 1081 N N . LYS A 1 140 ? -16.310 -1.042 20.492 1.00 98.25 140 LYS A N 1
ATOM 1082 C CA . LYS A 1 140 ? -17.599 -1.666 20.143 1.00 98.25 140 LYS A CA 1
ATOM 1083 C C . LYS A 1 140 ? -17.455 -3.124 19.725 1.00 98.25 140 LYS A C 1
ATOM 1085 O O . LYS A 1 140 ? -18.338 -3.927 20.021 1.00 98.25 140 LYS A O 1
ATOM 1090 N N . LEU A 1 141 ? -16.352 -3.452 19.058 1.00 97.56 141 LEU A N 1
ATOM 1091 C CA . LEU A 1 141 ? -15.985 -4.822 18.707 1.00 97.56 141 LEU A CA 1
ATOM 1092 C C . LEU A 1 141 ? -15.437 -5.615 19.901 1.00 97.56 141 LEU A C 1
ATOM 1094 O O . LEU A 1 141 ? -15.233 -6.818 19.772 1.00 97.56 141 LEU A O 1
ATOM 1098 N N . LYS A 1 142 ? -15.225 -4.965 21.057 1.00 97.56 142 LYS A N 1
ATOM 1099 C CA . LYS A 1 142 ? -14.664 -5.563 22.277 1.00 97.56 142 LYS A CA 1
ATOM 1100 C C . LYS A 1 142 ? -13.313 -6.237 22.024 1.00 97.56 142 LYS A C 1
ATOM 1102 O O . LYS A 1 142 ? -13.052 -7.323 22.537 1.00 97.56 142 LYS A O 1
ATOM 1107 N N . LEU A 1 143 ? -12.472 -5.604 21.205 1.00 95.12 143 LEU A N 1
ATOM 1108 C CA . LEU A 1 143 ? -11.131 -6.109 20.920 1.00 95.12 143 LEU A CA 1
ATOM 1109 C C . LEU A 1 143 ? -10.258 -6.011 22.176 1.00 95.12 143 LEU A C 1
ATOM 1111 O O . LEU A 1 143 ? -10.335 -5.040 22.924 1.00 95.12 143 LEU A O 1
ATOM 1115 N N . GLU A 1 144 ? -9.394 -7.003 22.382 1.00 93.44 144 GLU A N 1
ATOM 1116 C CA . GLU A 1 144 ? -8.473 -7.042 23.529 1.00 93.44 144 GLU A CA 1
ATOM 1117 C C . GLU A 1 144 ? -7.369 -5.978 23.444 1.00 93.44 144 GLU A C 1
ATOM 1119 O O . GLU A 1 144 ? -6.759 -5.616 24.447 1.00 93.44 144 GLU A O 1
ATOM 1124 N N . SER A 1 145 ? -7.095 -5.489 22.235 1.00 91.06 145 SER A N 1
ATOM 1125 C CA . SER A 1 145 ? -6.063 -4.496 21.948 1.00 91.06 145 SER A CA 1
ATOM 1126 C C . SER A 1 145 ? -6.654 -3.261 21.262 1.00 91.06 145 SER A C 1
ATOM 1128 O O . SER A 1 145 ? -7.626 -3.396 20.511 1.00 91.06 145 SER A O 1
ATOM 1130 N N . PRO A 1 146 ? -6.039 -2.075 21.450 1.00 93.62 146 PRO A N 1
ATOM 1131 C CA . PRO A 1 146 ? -6.366 -0.871 20.689 1.00 93.62 146 PRO A CA 1
ATOM 1132 C C . PRO A 1 146 ? -6.301 -1.097 19.176 1.00 93.62 146 PRO A C 1
ATOM 1134 O O . PRO A 1 146 ? -5.608 -2.006 18.703 1.00 93.62 146 PRO A O 1
ATOM 1137 N N . ALA A 1 147 ? -6.980 -0.244 18.407 1.00 94.50 147 ALA A N 1
ATOM 1138 C CA . ALA A 1 147 ? -7.070 -0.392 16.955 1.00 94.50 147 ALA A CA 1
ATOM 1139 C C . ALA A 1 147 ? -5.686 -0.490 16.285 1.00 94.50 147 ALA A C 1
ATOM 1141 O O . ALA A 1 147 ? -5.466 -1.364 15.453 1.00 94.50 147 ALA A O 1
ATOM 1142 N N . GLU A 1 148 ? -4.719 0.331 16.692 1.00 91.88 148 GLU A N 1
ATOM 1143 C CA . GLU A 1 148 ? -3.358 0.360 16.138 1.00 91.88 148 GLU A CA 1
ATOM 1144 C C . GLU A 1 148 ? -2.490 -0.856 16.499 1.00 91.88 148 GLU A C 1
ATOM 1146 O O . GLU A 1 148 ? -1.394 -1.007 15.967 1.00 91.88 148 GLU A O 1
ATOM 1151 N N . LYS A 1 149 ? -2.977 -1.738 17.378 1.00 89.50 149 LYS A N 1
ATOM 1152 C CA . LYS A 1 149 ? -2.303 -2.987 17.772 1.00 89.50 149 LYS A CA 1
ATOM 1153 C C . LYS A 1 149 ? -3.113 -4.237 17.434 1.00 89.50 149 LYS A C 1
ATOM 1155 O O . LYS A 1 149 ? -2.608 -5.347 17.569 1.00 89.50 149 LYS A O 1
ATOM 1160 N N . SER A 1 150 ? -4.364 -4.078 17.009 1.00 90.31 150 SER A N 1
ATOM 1161 C CA . SER A 1 150 ? -5.243 -5.199 16.706 1.00 90.31 150 SER A CA 1
ATOM 1162 C C . SER A 1 150 ? -4.999 -5.737 15.299 1.00 90.31 150 SER A C 1
ATOM 1164 O O . SER A 1 150 ? -5.036 -4.991 14.318 1.00 90.31 150 SER A O 1
ATOM 1166 N N . ALA A 1 151 ? -4.837 -7.056 15.190 1.00 88.69 151 ALA A N 1
ATOM 1167 C CA . ALA A 1 151 ? -4.705 -7.762 13.916 1.00 88.69 151 ALA A CA 1
ATOM 1168 C C . ALA A 1 151 ? -5.861 -7.456 12.945 1.00 88.69 151 ALA A C 1
ATOM 1170 O O . ALA A 1 151 ? -5.625 -7.247 11.757 1.00 88.69 151 ALA A O 1
ATOM 1171 N N . VAL A 1 152 ? -7.092 -7.338 13.463 1.00 90.50 152 VAL A N 1
ATOM 1172 C CA . VAL A 1 152 ? -8.298 -7.016 12.675 1.00 90.50 152 VAL A CA 1
ATOM 1173 C C . VAL A 1 152 ? -8.129 -5.706 11.900 1.00 90.50 152 VAL A C 1
ATOM 1175 O O . VAL A 1 152 ? -8.576 -5.589 10.764 1.00 90.50 152 VAL A O 1
ATOM 1178 N N . CYS A 1 153 ? -7.458 -4.724 12.499 1.00 93.38 153 CYS A N 1
ATOM 1179 C CA . CYS A 1 153 ? -7.228 -3.417 11.896 1.00 93.38 153 CYS A CA 1
ATOM 1180 C C . CYS A 1 153 ? -5.941 -3.395 11.057 1.00 93.38 153 CYS A C 1
ATOM 1182 O O . CYS A 1 153 ? -5.929 -2.891 9.930 1.00 93.38 153 CYS A O 1
ATOM 1184 N N . LEU A 1 154 ? -4.858 -3.967 11.593 1.00 91.62 154 LEU A N 1
ATOM 1185 C CA . LEU A 1 154 ? -3.537 -3.965 10.965 1.00 91.62 154 LEU A CA 1
ATOM 1186 C C . LEU A 1 154 ? -3.500 -4.754 9.655 1.00 91.62 154 LEU A C 1
ATOM 1188 O O . LEU A 1 154 ? -2.748 -4.377 8.763 1.00 91.62 154 LEU A O 1
ATOM 1192 N N . ASN A 1 155 ? -4.358 -5.765 9.484 1.00 90.00 155 ASN A N 1
ATOM 1193 C CA . ASN A 1 155 ? -4.436 -6.535 8.243 1.00 90.00 155 ASN A CA 1
ATOM 1194 C C . ASN A 1 155 ? -4.677 -5.678 6.996 1.00 90.00 155 ASN A C 1
ATOM 1196 O O . ASN A 1 155 ? -4.188 -6.041 5.927 1.00 90.00 155 ASN A O 1
ATOM 1200 N N . CYS A 1 156 ? -5.380 -4.549 7.113 1.00 93.19 156 CYS A N 1
ATOM 1201 C CA . CYS A 1 156 ? -5.620 -3.634 5.992 1.00 93.19 156 CYS A CA 1
ATOM 1202 C C . CYS A 1 156 ? -4.828 -2.327 6.097 1.00 93.19 156 CYS A C 1
ATOM 1204 O O . CYS A 1 156 ? -4.467 -1.753 5.074 1.00 93.19 156 CYS A O 1
ATOM 1206 N N . HIS A 1 157 ? -4.573 -1.838 7.312 1.00 94.56 157 HIS A N 1
ATOM 1207 C CA . HIS A 1 157 ? -4.007 -0.504 7.532 1.00 94.56 157 HIS A CA 1
ATOM 1208 C C . HIS A 1 157 ? -2.481 -0.470 7.652 1.00 94.56 157 HIS A C 1
ATOM 1210 O O . HIS A 1 157 ? -1.909 0.619 7.730 1.00 94.56 157 HIS A O 1
ATOM 1216 N N . ALA A 1 158 ? -1.823 -1.627 7.664 1.00 90.88 158 ALA A N 1
ATOM 1217 C CA . ALA A 1 158 ? -0.378 -1.730 7.754 1.00 90.88 158 ALA A CA 1
ATOM 1218 C C . ALA A 1 158 ? 0.161 -2.918 6.948 1.00 90.88 158 ALA A C 1
ATOM 1220 O O . ALA A 1 158 ? -0.525 -3.915 6.722 1.00 90.88 158 ALA A O 1
ATOM 1221 N N . ALA A 1 159 ? 1.414 -2.803 6.519 1.00 84.69 159 ALA A N 1
ATOM 1222 C CA . ALA A 1 159 ? 2.221 -3.919 6.061 1.00 84.69 159 ALA A CA 1
ATOM 1223 C C . ALA A 1 159 ? 3.473 -4.033 6.951 1.00 84.69 159 ALA A C 1
ATOM 1225 O O . ALA A 1 159 ? 4.079 -3.004 7.259 1.00 84.69 159 ALA A O 1
ATOM 1226 N N . PRO A 1 160 ? 3.889 -5.247 7.348 1.00 78.12 160 PRO A N 1
ATOM 1227 C CA . PRO A 1 160 ? 3.295 -6.540 7.014 1.00 78.12 160 PRO A CA 1
ATOM 1228 C C . PRO A 1 160 ? 1.933 -6.749 7.682 1.00 78.12 160 PRO A C 1
ATOM 1230 O O . PRO A 1 160 ? 1.620 -6.159 8.712 1.00 78.12 160 PRO A O 1
ATOM 1233 N N . GLN A 1 161 ? 1.111 -7.587 7.058 1.00 72.81 161 GLN A N 1
ATOM 1234 C CA . GLN A 1 161 ? -0.191 -7.976 7.604 1.00 72.81 161 GLN A CA 1
ATOM 1235 C C . GLN A 1 161 ? 0.045 -8.947 8.766 1.00 72.81 161 GLN A C 1
ATOM 1237 O O . GLN A 1 161 ? 1.093 -9.601 8.814 1.00 72.81 161 GLN A O 1
ATOM 1242 N N . SER A 1 162 ? -0.914 -9.083 9.685 1.00 61.94 162 SER A N 1
ATOM 1243 C CA . SER A 1 162 ? -0.750 -10.035 10.789 1.00 61.94 162 SER A CA 1
ATOM 1244 C C . SER A 1 162 ? -0.558 -11.457 10.241 1.00 61.94 162 SER A C 1
ATOM 1246 O O . SER A 1 162 ? -1.273 -11.887 9.337 1.00 61.94 162 SER A O 1
ATOM 1248 N N . GLY A 1 163 ? 0.460 -12.159 10.744 1.00 59.28 163 GLY A N 1
ATOM 1249 C CA . GLY A 1 163 ? 0.820 -13.507 10.294 1.00 59.28 163 GLY A CA 1
ATOM 1250 C C . GLY A 1 163 ? 1.873 -13.587 9.181 1.00 59.28 163 GLY A C 1
ATOM 1251 O O . GLY A 1 163 ? 2.303 -14.693 8.870 1.00 59.28 163 GLY A O 1
ATOM 1252 N N . TYR A 1 164 ? 2.331 -12.468 8.606 1.00 63.00 164 TYR A N 1
ATOM 1253 C CA . TYR A 1 164 ? 3.520 -12.484 7.744 1.00 63.00 164 TYR A CA 1
ATOM 1254 C C . TYR A 1 164 ? 4.805 -12.377 8.563 1.00 63.00 164 TYR A C 1
ATOM 1256 O O . TYR A 1 164 ? 4.883 -11.615 9.527 1.00 63.00 164 TYR A O 1
ATOM 1264 N N . GLU A 1 165 ? 5.823 -13.118 8.135 1.00 65.69 165 GLU A N 1
ATOM 1265 C CA . GLU A 1 165 ? 7.154 -13.084 8.731 1.00 65.69 165 GLU A CA 1
ATOM 1266 C C . GLU A 1 165 ? 7.942 -11.840 8.271 1.00 65.69 165 GLU A C 1
ATOM 1268 O O . GLU A 1 165 ? 7.849 -11.380 7.125 1.00 65.69 165 GLU A O 1
ATOM 1273 N N . ILE A 1 166 ? 8.738 -11.293 9.188 1.00 68.00 166 ILE A N 1
ATOM 1274 C CA . ILE A 1 166 ? 9.659 -10.171 8.961 1.00 68.00 166 ILE A CA 1
ATOM 1275 C C . ILE A 1 166 ? 11.084 -10.721 9.025 1.00 68.00 166 ILE A C 1
ATOM 1277 O O . ILE A 1 166 ? 11.355 -11.648 9.784 1.00 68.00 166 ILE A O 1
ATOM 1281 N N . SER A 1 167 ? 11.993 -10.167 8.222 1.00 65.69 167 SER A N 1
ATOM 1282 C CA . SER A 1 167 ? 13.405 -10.564 8.243 1.00 65.69 167 SER A CA 1
ATOM 1283 C C . SER A 1 167 ? 14.040 -10.376 9.625 1.00 65.69 167 SER A C 1
ATOM 1285 O O . SER A 1 167 ? 13.970 -9.287 10.186 1.00 65.69 167 SER A O 1
ATOM 1287 N N . GLU A 1 168 ? 14.741 -11.402 10.129 1.00 62.06 168 GLU A N 1
ATOM 1288 C CA . GLU A 1 168 ? 15.465 -11.379 11.418 1.00 62.06 168 GLU A CA 1
ATOM 1289 C C . GLU A 1 168 ? 16.518 -10.265 11.515 1.00 62.06 168 GLU A C 1
ATOM 1291 O O . GLU A 1 168 ? 16.886 -9.845 12.610 1.00 62.06 168 GLU A O 1
ATOM 1296 N N . SER A 1 169 ? 16.978 -9.733 10.376 1.00 56.81 169 SER A N 1
ATOM 1297 C CA . SER A 1 169 ? 17.866 -8.563 10.315 1.00 56.81 169 SER A CA 1
ATOM 1298 C C . SER A 1 169 ? 17.237 -7.278 10.881 1.00 56.81 169 SER A C 1
ATOM 1300 O O . SER A 1 169 ? 17.862 -6.219 10.832 1.00 56.81 169 SER A O 1
ATOM 1302 N N . ILE A 1 170 ? 15.991 -7.352 11.352 1.00 54.81 170 ILE A N 1
ATOM 1303 C CA . ILE A 1 170 ? 15.148 -6.244 11.772 1.00 54.81 170 ILE A CA 1
ATOM 1304 C C . ILE A 1 170 ? 14.506 -6.657 13.118 1.00 54.81 170 ILE A C 1
ATOM 1306 O O . ILE A 1 170 ? 13.611 -7.491 13.173 1.00 54.81 170 ILE A O 1
ATOM 1310 N N . SER A 1 171 ? 15.060 -6.175 14.238 1.00 42.50 171 SER A N 1
ATOM 1311 C CA . SER A 1 171 ? 14.795 -6.653 15.615 1.00 42.50 171 SER A CA 1
ATOM 1312 C C . SER A 1 171 ? 13.367 -6.374 16.128 1.00 42.50 171 SER A C 1
ATOM 1314 O O . SER A 1 171 ? 12.693 -5.491 15.634 1.00 42.50 171 SER A O 1
ATOM 1316 N N . ASN A 1 172 ? 12.881 -7.053 17.176 1.00 46.38 172 ASN A N 1
ATOM 1317 C CA . ASN A 1 172 ? 11.478 -6.964 17.652 1.00 46.38 172 ASN A CA 1
ATOM 1318 C C . ASN A 1 172 ? 10.918 -5.553 17.986 1.00 46.38 172 ASN A C 1
ATOM 1320 O O . ASN A 1 172 ? 9.701 -5.367 17.942 1.00 46.38 172 ASN A O 1
ATOM 1324 N N . GLU A 1 173 ? 11.750 -4.546 18.283 1.00 43.38 173 GLU A N 1
ATOM 1325 C CA . GLU A 1 173 ? 11.307 -3.142 18.445 1.00 43.38 173 GLU A CA 1
ATOM 1326 C C . GLU A 1 173 ? 10.863 -2.504 17.109 1.00 43.38 173 GLU A C 1
ATOM 1328 O O . GLU A 1 173 ? 10.082 -1.552 17.086 1.00 43.38 173 GLU A O 1
ATOM 1333 N N . THR A 1 174 ? 11.283 -3.088 15.985 1.00 53.66 174 THR A N 1
ATOM 1334 C CA . THR A 1 174 ? 11.019 -2.618 14.618 1.00 53.66 174 THR A CA 1
ATOM 1335 C C . THR A 1 174 ? 9.644 -3.004 14.075 1.00 53.66 174 THR A C 1
ATOM 1337 O O . THR A 1 174 ? 9.204 -2.411 13.094 1.00 53.66 174 THR A O 1
ATOM 1340 N N . ASN A 1 175 ? 8.885 -3.888 14.739 1.00 60.84 175 ASN A N 1
ATOM 1341 C CA . ASN A 1 175 ? 7.510 -4.199 14.321 1.00 60.84 175 ASN A CA 1
ATOM 1342 C C . ASN A 1 175 ? 6.634 -2.942 14.272 1.00 60.84 175 ASN A C 1
ATOM 1344 O O . ASN A 1 175 ? 5.857 -2.776 13.334 1.00 60.84 175 ASN A O 1
ATOM 1348 N N . LEU A 1 176 ? 6.799 -2.034 15.244 1.00 60.94 176 LEU A N 1
ATOM 1349 C CA . LEU A 1 176 ? 6.102 -0.746 15.272 1.00 60.94 176 LEU A CA 1
ATOM 1350 C C . LEU A 1 176 ? 6.556 0.175 14.137 1.00 60.94 176 LEU A C 1
ATOM 1352 O O . LEU A 1 176 ? 5.724 0.819 13.505 1.00 60.94 176 LEU A O 1
ATOM 1356 N N . GLU A 1 177 ? 7.856 0.214 13.850 1.00 66.50 177 GLU A N 1
ATOM 1357 C CA . GLU A 1 177 ? 8.419 1.030 12.771 1.00 66.50 177 GLU A CA 1
ATOM 1358 C C . GLU A 1 177 ? 7.893 0.571 11.400 1.00 66.50 177 GLU A C 1
ATOM 1360 O O . GLU A 1 177 ? 7.489 1.391 10.572 1.00 66.50 177 GLU A O 1
ATOM 1365 N N . PHE A 1 178 ? 7.765 -0.742 11.204 1.00 75.25 178 PHE A N 1
ATOM 1366 C CA . PHE A 1 178 ? 7.172 -1.343 10.012 1.00 75.25 178 PHE A CA 1
ATOM 1367 C C . PHE A 1 178 ? 5.703 -0.985 9.852 1.00 75.25 178 PHE A C 1
ATOM 1369 O O . PHE A 1 178 ? 5.336 -0.381 8.842 1.00 75.25 178 PHE A O 1
ATOM 1376 N N . VAL A 1 179 ? 4.873 -1.284 10.857 1.00 80.62 179 VAL A N 1
ATOM 1377 C CA . VAL A 1 179 ? 3.434 -1.020 10.745 1.00 80.62 179 VAL A CA 1
ATOM 1378 C C . VAL A 1 179 ? 3.128 0.475 10.682 1.00 80.62 179 VAL A C 1
ATOM 1380 O O . VAL A 1 179 ? 2.167 0.865 10.023 1.00 80.62 179 VAL A O 1
ATOM 1383 N N . SER A 1 180 ? 3.973 1.329 11.276 1.00 86.88 180 SER A N 1
ATOM 1384 C CA . SER A 1 180 ? 3.801 2.787 11.246 1.00 86.88 180 SER A CA 1
ATOM 1385 C C . SER A 1 180 ? 3.898 3.397 9.845 1.00 86.88 180 SER A C 1
ATOM 1387 O O . SER A 1 180 ? 3.306 4.451 9.597 1.00 86.88 180 SER A O 1
ATOM 1389 N N . ASN A 1 181 ? 4.567 2.710 8.911 1.00 90.12 181 ASN A N 1
ATOM 1390 C CA . ASN A 1 181 ? 4.619 3.097 7.501 1.00 90.12 181 ASN A CA 1
ATOM 1391 C C . ASN A 1 181 ? 3.280 2.879 6.773 1.00 90.12 181 ASN A C 1
ATOM 1393 O O . ASN A 1 181 ? 3.142 3.272 5.617 1.00 90.12 181 ASN A O 1
ATOM 1397 N N . GLY A 1 182 ? 2.283 2.271 7.422 1.00 93.88 182 GLY A N 1
ATOM 1398 C CA . GLY A 1 182 ? 1.006 1.957 6.799 1.00 93.88 182 GLY A CA 1
ATOM 1399 C C . GLY A 1 182 ? 1.153 0.897 5.712 1.00 93.88 182 GLY A C 1
ATOM 1400 O O . GLY A 1 182 ? 1.926 -0.054 5.843 1.00 93.88 182 GLY A O 1
ATOM 1401 N N . VAL A 1 183 ? 0.394 1.045 4.630 1.00 95.31 183 VAL A N 1
ATOM 1402 C CA . VAL A 1 183 ? 0.471 0.149 3.472 1.00 95.31 183 VAL A CA 1
ATOM 1403 C C . VAL A 1 183 ? 1.647 0.606 2.599 1.00 95.31 183 VAL A C 1
ATOM 1405 O O . VAL A 1 183 ? 1.579 1.612 1.890 1.00 95.31 183 VAL A O 1
ATOM 1408 N N . SER A 1 184 ? 2.767 -0.104 2.725 1.00 93.19 184 SER A N 1
ATOM 1409 C CA . SER A 1 184 ? 4.055 0.259 2.125 1.00 93.19 184 SER A CA 1
ATOM 1410 C C . SER A 1 184 ? 4.318 -0.418 0.774 1.00 93.19 184 SER A C 1
ATOM 1412 O O . SER A 1 184 ? 3.489 -1.171 0.262 1.00 93.19 184 SER A O 1
ATOM 1414 N N . CYS A 1 185 ? 5.492 -0.159 0.187 1.00 95.38 185 CYS A N 1
ATOM 1415 C CA . CYS A 1 185 ? 5.894 -0.619 -1.147 1.00 95.38 185 CYS A CA 1
ATOM 1416 C C . CYS A 1 185 ? 5.644 -2.121 -1.371 1.00 95.38 185 CYS A C 1
ATOM 1418 O O . CYS A 1 185 ? 5.100 -2.519 -2.400 1.00 95.38 185 CYS A O 1
ATOM 1420 N N . GLU A 1 186 ? 6.003 -2.949 -0.391 1.00 94.25 186 GLU A N 1
ATOM 1421 C CA . GLU A 1 186 ? 5.918 -4.413 -0.459 1.00 94.25 186 GLU A CA 1
ATOM 1422 C C . GLU A 1 186 ? 4.480 -4.940 -0.368 1.00 94.25 186 GLU A C 1
ATOM 1424 O O . GLU A 1 186 ? 4.198 -6.047 -0.823 1.00 94.25 186 GLU A O 1
ATOM 1429 N N . ALA A 1 187 ? 3.536 -4.148 0.150 1.00 93.44 187 ALA A N 1
ATOM 1430 C CA . ALA A 1 187 ? 2.122 -4.519 0.129 1.00 93.44 187 ALA A CA 1
ATOM 1431 C C . ALA A 1 187 ? 1.590 -4.620 -1.310 1.00 93.44 187 ALA A C 1
ATOM 1433 O O . ALA A 1 187 ? 0.764 -5.485 -1.613 1.00 93.44 187 ALA A O 1
ATOM 1434 N N . CYS A 1 188 ? 2.109 -3.764 -2.196 1.00 95.12 188 CYS A N 1
ATOM 1435 C CA . CYS A 1 188 ? 1.744 -3.727 -3.605 1.00 95.12 188 CYS A CA 1
ATOM 1436 C C . CYS A 1 188 ? 2.717 -4.545 -4.470 1.00 95.12 188 CYS A C 1
ATOM 1438 O O . CYS A 1 188 ? 2.286 -5.309 -5.328 1.00 95.12 188 CYS A O 1
ATOM 1440 N N . HIS A 1 189 ? 4.026 -4.420 -4.236 1.00 95.94 189 HIS A N 1
ATOM 1441 C CA . HIS A 1 189 ? 5.076 -5.051 -5.048 1.00 95.94 189 HIS A CA 1
ATOM 1442 C C . HIS A 1 189 ? 5.524 -6.438 -4.558 1.00 95.94 189 HIS A C 1
ATOM 1444 O O . HIS A 1 189 ? 6.319 -7.079 -5.241 1.00 95.94 189 HIS A O 1
ATOM 1450 N N . GLY A 1 190 ? 4.991 -6.925 -3.434 1.00 94.25 190 GLY A N 1
ATOM 1451 C CA . GLY A 1 190 ? 5.353 -8.208 -2.823 1.00 94.25 190 GLY A CA 1
ATOM 1452 C C . GLY A 1 190 ? 6.546 -8.122 -1.863 1.00 94.25 190 GLY A C 1
ATOM 1453 O O . GLY A 1 190 ? 7.251 -7.115 -1.828 1.00 94.25 190 GLY A O 1
ATOM 1454 N N . GLN A 1 191 ? 6.775 -9.182 -1.083 1.00 92.50 191 GLN A N 1
ATOM 1455 C CA . GLN A 1 191 ? 7.832 -9.253 -0.061 1.00 92.50 191 GLN A CA 1
ATOM 1456 C C . GLN A 1 191 ? 9.229 -9.216 -0.687 1.00 92.50 191 GLN A C 1
ATOM 1458 O O . GLN A 1 191 ? 9.543 -10.043 -1.544 1.00 92.50 191 GLN A O 1
ATOM 1463 N N . ALA A 1 192 ? 10.071 -8.274 -0.266 1.00 92.81 192 ALA A N 1
ATOM 1464 C CA . ALA A 1 192 ? 11.268 -7.899 -1.008 1.00 92.81 192 ALA A CA 1
ATOM 1465 C C . ALA A 1 192 ? 12.494 -8.777 -0.777 1.00 92.81 192 ALA A C 1
ATOM 1467 O O . ALA A 1 192 ? 13.438 -8.681 -1.561 1.00 92.81 192 ALA A O 1
ATOM 1468 N N . VAL A 1 193 ? 12.501 -9.653 0.234 1.00 91.25 193 VAL A N 1
ATOM 1469 C CA . VAL A 1 193 ? 13.723 -10.375 0.638 1.00 91.25 193 VAL A CA 1
ATOM 1470 C C . VAL A 1 193 ? 14.422 -11.118 -0.510 1.00 91.25 193 VAL A C 1
ATOM 1472 O O . VAL A 1 193 ? 15.647 -11.104 -0.583 1.00 91.25 193 VAL A O 1
ATOM 1475 N N . LYS A 1 194 ? 13.665 -11.701 -1.449 1.00 92.75 194 LYS A N 1
ATOM 1476 C CA . LYS A 1 194 ? 14.221 -12.463 -2.583 1.00 92.75 194 LYS A CA 1
ATOM 1477 C C . LYS A 1 194 ? 14.472 -11.628 -3.834 1.00 92.75 194 LYS A C 1
ATOM 1479 O O . LYS A 1 194 ? 15.291 -12.015 -4.665 1.00 92.75 194 LYS A O 1
ATOM 1484 N N . TRP A 1 195 ? 13.766 -10.510 -4.003 1.00 94.81 195 TRP A N 1
ATOM 1485 C CA . TRP A 1 195 ? 13.824 -9.733 -5.242 1.00 94.81 195 TRP A CA 1
ATOM 1486 C C . TRP A 1 195 ? 14.566 -8.409 -5.125 1.00 94.81 195 TRP A C 1
ATOM 1488 O O . TRP A 1 195 ? 14.989 -7.884 -6.150 1.00 94.81 195 TRP A O 1
ATOM 1498 N N . LEU A 1 196 ? 14.781 -7.873 -3.921 1.00 94.50 196 LEU A N 1
ATOM 1499 C CA . LEU A 1 196 ? 15.407 -6.561 -3.754 1.00 94.50 196 LEU A CA 1
ATOM 1500 C C . LEU A 1 196 ? 16.836 -6.528 -4.297 1.00 94.50 196 LEU A C 1
ATOM 1502 O O . LEU A 1 196 ? 17.201 -5.597 -5.011 1.00 94.50 196 LEU A O 1
ATOM 1506 N N . GLU A 1 197 ? 17.639 -7.541 -3.980 1.00 93.00 197 GLU A N 1
ATOM 1507 C CA . GLU A 1 197 ? 19.024 -7.597 -4.443 1.00 93.00 197 GLU A CA 1
ATOM 1508 C C . GLU A 1 197 ? 19.133 -7.713 -5.970 1.00 93.00 197 GLU A C 1
ATOM 1510 O O . GLU A 1 197 ? 19.752 -6.844 -6.588 1.00 93.00 197 GLU A O 1
ATOM 1515 N N . PRO A 1 198 ? 18.472 -8.677 -6.642 1.00 94.12 198 PRO A N 1
ATOM 1516 C CA . PRO A 1 198 ? 18.507 -8.706 -8.098 1.00 94.12 198 PRO A CA 1
ATOM 1517 C C . PRO A 1 198 ? 17.853 -7.478 -8.744 1.00 94.12 198 PRO A C 1
ATOM 1519 O O . PRO A 1 198 ? 18.268 -7.078 -9.834 1.00 94.12 198 PRO A O 1
ATOM 1522 N N . HIS A 1 199 ? 16.883 -6.842 -8.081 1.00 95.44 199 HIS A N 1
ATOM 1523 C CA . HIS A 1 199 ? 16.261 -5.602 -8.544 1.00 95.44 199 HIS A CA 1
ATOM 1524 C C . HIS A 1 199 ? 17.229 -4.413 -8.601 1.00 95.44 199 HIS A C 1
ATOM 1526 O O . HIS A 1 199 ? 17.100 -3.570 -9.489 1.00 95.44 199 HIS A O 1
ATOM 1532 N N . ARG A 1 200 ? 18.232 -4.364 -7.715 1.00 94.00 200 ARG A N 1
ATOM 1533 C CA . ARG A 1 200 ? 19.296 -3.341 -7.746 1.00 94.00 200 ARG A CA 1
ATOM 1534 C C . ARG A 1 200 ? 20.249 -3.510 -8.928 1.00 94.00 200 ARG A C 1
ATOM 1536 O O . ARG A 1 200 ? 20.974 -2.577 -9.268 1.00 94.00 200 ARG A O 1
ATOM 1543 N N . SER A 1 201 ? 20.268 -4.687 -9.550 1.00 92.06 201 SER A N 1
ATOM 1544 C CA . SER A 1 201 ? 21.155 -4.971 -10.673 1.00 92.06 201 SER A CA 1
ATOM 1545 C C . SER A 1 201 ? 20.640 -4.374 -11.986 1.00 92.06 201 SER A C 1
ATOM 1547 O O . SER A 1 201 ? 19.438 -4.314 -12.254 1.00 92.06 201 SER A O 1
ATOM 1549 N N . TYR A 1 202 ? 21.565 -4.035 -12.888 1.00 88.62 202 TYR A N 1
ATOM 1550 C CA . TYR A 1 202 ? 21.222 -3.642 -14.260 1.00 88.62 202 TYR A CA 1
ATOM 1551 C C . TYR A 1 202 ? 20.499 -4.754 -15.041 1.00 88.62 202 TYR A C 1
ATOM 1553 O O . TYR A 1 202 ? 19.764 -4.468 -15.988 1.00 88.62 202 TYR A O 1
ATOM 1561 N N . ALA A 1 203 ? 20.661 -6.016 -14.631 1.00 92.06 203 ALA A N 1
ATOM 1562 C CA . ALA A 1 203 ? 20.029 -7.164 -15.270 1.00 92.06 203 ALA A CA 1
ATOM 1563 C C . ALA A 1 203 ? 18.521 -7.264 -14.987 1.00 92.06 203 ALA A C 1
ATOM 1565 O O . ALA A 1 203 ? 17.832 -7.985 -15.701 1.00 92.06 203 ALA A O 1
ATOM 1566 N N . TRP A 1 204 ? 17.968 -6.529 -14.012 1.00 93.62 204 TRP A N 1
ATOM 1567 C CA . TRP A 1 204 ? 16.544 -6.626 -13.650 1.00 93.62 204 TRP A CA 1
ATOM 1568 C C . TRP A 1 204 ? 15.583 -6.398 -14.827 1.00 93.62 204 TRP A C 1
ATOM 1570 O O . TRP A 1 204 ? 14.474 -6.935 -14.854 1.00 93.62 204 TRP A O 1
ATOM 1580 N N . ASN A 1 205 ? 15.986 -5.590 -15.809 1.00 89.81 205 ASN A N 1
ATOM 1581 C CA . ASN A 1 205 ? 15.183 -5.294 -16.997 1.00 89.81 205 ASN A CA 1
ATOM 1582 C C . ASN A 1 205 ? 15.622 -6.076 -18.249 1.00 89.81 205 ASN A C 1
ATOM 1584 O O . ASN A 1 205 ? 15.105 -5.798 -19.329 1.00 89.81 205 ASN A O 1
ATOM 1588 N N . SER A 1 206 ? 16.556 -7.024 -18.131 1.00 92.25 206 SER A N 1
ATOM 1589 C CA . SER A 1 206 ? 16.975 -7.884 -19.242 1.00 92.25 206 SER A CA 1
ATOM 1590 C C . SER A 1 206 ? 16.080 -9.123 -19.376 1.00 92.25 206 SER A C 1
ATOM 1592 O O . SER A 1 206 ? 15.223 -9.391 -18.529 1.00 92.25 206 SER A O 1
ATOM 1594 N N . SER A 1 207 ? 16.288 -9.904 -20.441 1.00 91.00 207 SER A N 1
ATOM 1595 C CA . SER A 1 207 ? 15.603 -11.186 -20.668 1.00 91.00 207 SER A CA 1
ATOM 1596 C C . SER A 1 207 ? 15.848 -12.212 -19.555 1.00 91.00 207 SER A C 1
ATOM 1598 O O . SER A 1 207 ? 14.979 -13.046 -19.308 1.00 91.00 207 SER A O 1
ATOM 1600 N N . LEU A 1 208 ? 16.979 -12.105 -18.844 1.00 90.31 208 LEU A N 1
ATOM 1601 C CA . LEU A 1 208 ? 17.336 -12.958 -17.705 1.00 90.31 208 LEU A CA 1
ATOM 1602 C C . LEU A 1 208 ? 16.307 -12.868 -16.565 1.00 90.31 208 LEU A C 1
ATOM 1604 O O . LEU A 1 208 ? 16.083 -13.838 -15.841 1.00 90.31 208 LEU A O 1
ATOM 1608 N N . TRP A 1 209 ? 15.679 -11.698 -16.415 1.00 93.00 209 TRP A N 1
ATOM 1609 C CA . TRP A 1 209 ? 14.674 -11.382 -15.401 1.00 93.00 209 TRP A CA 1
ATOM 1610 C C . TRP A 1 209 ? 13.291 -11.203 -16.042 1.00 93.00 209 TRP A C 1
ATOM 1612 O O . TRP A 1 209 ? 12.647 -10.148 -15.951 1.00 93.00 209 TRP A O 1
ATOM 1622 N N . ASN A 1 210 ? 12.833 -12.266 -16.707 1.00 91.19 210 ASN A N 1
ATOM 1623 C CA . ASN A 1 210 ? 11.487 -12.362 -17.268 1.00 91.19 210 ASN A CA 1
ATOM 1624 C C . ASN A 1 210 ? 10.392 -12.402 -16.175 1.00 91.19 210 ASN A C 1
ATOM 1626 O O . ASN A 1 210 ? 10.671 -12.411 -14.975 1.00 91.19 210 ASN A O 1
ATOM 1630 N N . VAL A 1 211 ? 9.125 -12.394 -16.601 1.00 89.50 211 VAL A N 1
ATOM 1631 C CA . VAL A 1 211 ? 7.963 -12.347 -15.696 1.00 89.50 211 VAL A CA 1
ATOM 1632 C C . VAL A 1 211 ? 7.915 -13.552 -14.751 1.00 89.50 211 VAL A C 1
ATOM 1634 O O . VAL A 1 211 ? 7.724 -13.357 -13.555 1.00 89.50 211 VAL A O 1
ATOM 1637 N N . SER A 1 212 ? 8.150 -14.771 -15.254 1.00 90.56 212 SER A N 1
ATOM 1638 C CA . SER A 1 212 ? 8.127 -15.997 -14.436 1.00 90.56 212 SER A CA 1
ATOM 1639 C C . SER A 1 212 ? 9.136 -15.918 -13.297 1.00 90.56 212 SER A C 1
ATOM 1641 O O . SER A 1 212 ? 8.772 -16.039 -12.129 1.00 90.56 212 SER A O 1
ATOM 1643 N N . ARG A 1 213 ? 10.389 -15.585 -13.626 1.00 92.44 213 ARG A N 1
ATOM 1644 C CA . ARG A 1 213 ? 11.471 -15.508 -12.640 1.00 92.44 213 ARG A CA 1
ATOM 1645 C C . ARG A 1 213 ? 11.214 -14.445 -11.574 1.00 92.44 213 ARG A C 1
ATOM 1647 O O . ARG A 1 213 ? 11.512 -14.652 -10.403 1.00 92.44 213 ARG A O 1
ATOM 1654 N N . LYS A 1 214 ? 10.643 -13.300 -11.960 1.00 93.31 214 LYS A N 1
ATOM 1655 C CA . LYS A 1 214 ? 10.235 -12.263 -10.999 1.00 93.31 214 LYS A CA 1
ATOM 1656 C C . LYS A 1 214 ? 9.141 -12.778 -10.067 1.00 93.31 214 LYS A C 1
ATOM 1658 O O . LYS A 1 214 ? 9.257 -12.622 -8.854 1.00 93.31 214 LYS A O 1
ATOM 1663 N N . ASN A 1 215 ? 8.129 -13.448 -10.607 1.00 91.94 215 ASN A N 1
ATOM 1664 C CA . ASN A 1 215 ? 7.031 -13.979 -9.805 1.00 91.94 215 ASN A CA 1
ATOM 1665 C C . ASN A 1 215 ? 7.506 -15.045 -8.797 1.00 91.94 215 ASN A C 1
ATOM 1667 O O . ASN A 1 215 ? 7.049 -15.038 -7.657 1.00 91.94 215 ASN A O 1
ATOM 1671 N N . GLU A 1 216 ? 8.475 -15.893 -9.160 1.00 91.88 216 GLU A N 1
ATOM 1672 C CA . GLU A 1 216 ? 9.074 -16.907 -8.265 1.00 91.88 216 GLU A CA 1
ATOM 1673 C C . GLU A 1 216 ? 9.755 -16.304 -7.024 1.00 91.88 216 GLU A C 1
ATOM 1675 O O . GLU A 1 216 ? 9.847 -16.943 -5.976 1.00 91.88 216 GLU A O 1
ATOM 1680 N N . THR A 1 217 ? 10.199 -15.049 -7.117 1.00 93.12 217 THR A N 1
ATOM 1681 C CA . THR A 1 217 ? 10.782 -14.305 -5.990 1.00 93.12 217 THR A CA 1
ATOM 1682 C C . THR A 1 217 ? 9.739 -13.584 -5.128 1.00 93.12 217 THR A C 1
ATOM 1684 O O . THR A 1 217 ? 10.099 -12.908 -4.169 1.00 93.12 217 THR A O 1
ATOM 1687 N N . GLY A 1 218 ? 8.450 -13.702 -5.460 1.00 92.75 218 GLY A N 1
ATOM 1688 C CA . GLY A 1 218 ? 7.359 -12.984 -4.797 1.00 92.75 218 GLY A CA 1
ATOM 1689 C C . GLY A 1 218 ? 7.145 -11.555 -5.303 1.00 92.75 218 GLY A C 1
ATOM 1690 O O . GLY A 1 218 ? 6.273 -10.861 -4.785 1.00 92.75 218 GLY A O 1
ATOM 1691 N N . PHE A 1 219 ? 7.895 -11.103 -6.317 1.00 95.69 219 PHE A N 1
ATOM 1692 C CA . PHE A 1 219 ? 7.687 -9.784 -6.911 1.00 95.69 219 PHE A CA 1
ATOM 1693 C C . PHE A 1 219 ? 6.363 -9.742 -7.675 1.00 95.69 219 PHE A C 1
ATOM 1695 O O . PHE A 1 219 ? 6.142 -10.504 -8.616 1.00 95.69 219 PHE A O 1
ATOM 1702 N N . LYS A 1 220 ? 5.505 -8.787 -7.328 1.00 95.44 220 LYS A N 1
ATOM 1703 C CA . LYS A 1 220 ? 4.258 -8.518 -8.041 1.00 95.44 220 LYS A CA 1
ATOM 1704 C C . LYS A 1 220 ? 4.495 -7.474 -9.120 1.00 95.44 220 LYS A C 1
ATOM 1706 O O . LYS A 1 220 ? 4.690 -6.283 -8.852 1.00 95.44 220 LYS A O 1
ATOM 1711 N N . GLN A 1 221 ? 4.443 -7.908 -10.377 1.00 92.75 221 GLN A N 1
ATOM 1712 C CA . GLN A 1 221 ? 4.578 -7.005 -11.511 1.00 92.75 221 GLN A CA 1
ATOM 1713 C C . GLN A 1 221 ? 3.268 -6.257 -11.782 1.00 92.75 221 GLN A C 1
ATOM 1715 O O . GLN A 1 221 ? 2.513 -6.587 -12.691 1.00 92.75 221 GLN A O 1
ATOM 1720 N N . LEU A 1 222 ? 3.059 -5.158 -11.054 1.00 93.12 222 LEU A N 1
ATOM 1721 C CA . LEU A 1 222 ? 1.869 -4.307 -11.182 1.00 93.12 222 LEU A CA 1
ATOM 1722 C C . LEU A 1 222 ? 1.693 -3.661 -12.562 1.00 93.12 222 LEU A C 1
ATOM 1724 O O . LEU A 1 222 ? 0.692 -2.995 -12.782 1.00 93.12 222 LEU A O 1
ATOM 1728 N N . LYS A 1 223 ? 2.624 -3.833 -13.512 1.00 90.00 223 LYS A N 1
ATOM 1729 C CA . LYS A 1 223 ? 2.369 -3.450 -14.910 1.00 90.00 223 LYS A CA 1
ATOM 1730 C C . LYS A 1 223 ? 1.182 -4.224 -15.490 1.00 90.00 223 LYS A C 1
ATOM 1732 O O . LYS A 1 223 ? 0.456 -3.606 -16.251 1.00 90.00 223 LYS A O 1
ATOM 1737 N N . SER A 1 224 ? 0.969 -5.468 -15.052 1.00 91.19 224 SER A N 1
ATOM 1738 C CA . SER A 1 224 ? -0.269 -6.202 -15.298 1.00 91.19 224 SER A CA 1
ATOM 1739 C C . SER A 1 224 ? -1.388 -5.678 -14.385 1.00 91.19 224 SER A C 1
ATOM 1741 O O . SER A 1 224 ? -1.316 -5.794 -13.164 1.00 91.19 224 SER A O 1
ATOM 1743 N N . THR A 1 225 ? -2.409 -5.086 -14.985 1.00 91.25 225 THR A N 1
ATOM 1744 C CA . THR A 1 225 ? -3.776 -4.822 -14.516 1.00 91.25 225 THR A CA 1
ATOM 1745 C C . THR A 1 225 ? -4.405 -6.029 -13.843 1.00 91.25 225 THR A C 1
ATOM 1747 O O . THR A 1 225 ? -5.060 -5.811 -12.837 1.00 91.25 225 THR A O 1
ATOM 1750 N N . VAL A 1 226 ? -4.218 -7.270 -14.310 1.00 92.06 226 VAL A N 1
ATOM 1751 C CA . VAL A 1 226 ? -4.745 -8.451 -13.591 1.00 92.06 226 VAL A CA 1
ATOM 1752 C C . VAL A 1 226 ? -4.097 -8.543 -12.208 1.00 92.06 226 VAL A C 1
ATOM 1754 O O . VAL A 1 226 ? -4.791 -8.458 -11.196 1.00 92.06 226 VAL A O 1
ATOM 1757 N N . ILE A 1 227 ? -2.760 -8.569 -12.153 1.00 93.81 227 ILE A N 1
ATOM 1758 C CA . ILE A 1 227 ? -2.013 -8.611 -10.883 1.00 93.81 227 ILE A CA 1
ATOM 1759 C C . ILE A 1 227 ? -2.317 -7.372 -10.024 1.00 93.81 227 ILE A C 1
ATOM 1761 O O . ILE A 1 227 ? -2.431 -7.461 -8.798 1.00 93.81 227 ILE A O 1
ATOM 1765 N N . ARG A 1 228 ? -2.454 -6.197 -10.649 1.00 94.75 228 ARG A N 1
ATOM 1766 C CA . ARG A 1 228 ? -2.764 -4.935 -9.966 1.00 94.75 228 ARG A CA 1
ATOM 1767 C C . ARG A 1 228 ? -4.167 -4.959 -9.365 1.00 94.75 228 ARG A C 1
ATOM 1769 O O . ARG A 1 228 ? -4.310 -4.639 -8.189 1.00 94.75 228 ARG A O 1
ATOM 1776 N N . ALA A 1 229 ? -5.171 -5.384 -10.127 1.00 94.75 229 ALA A N 1
ATOM 1777 C CA . ALA A 1 229 ? -6.553 -5.496 -9.679 1.00 94.75 229 ALA A CA 1
ATOM 1778 C C . ALA A 1 229 ? -6.681 -6.496 -8.530 1.00 94.75 229 ALA A C 1
ATOM 1780 O O . ALA A 1 229 ? -7.274 -6.154 -7.511 1.00 94.75 229 ALA A O 1
ATOM 1781 N N . GLU A 1 230 ? -6.057 -7.672 -8.637 1.00 94.38 230 GLU A N 1
ATOM 1782 C CA . GLU A 1 230 ? -6.012 -8.665 -7.554 1.00 94.38 230 GLU A CA 1
ATOM 1783 C C . GLU A 1 230 ? -5.348 -8.102 -6.291 1.00 94.38 230 GLU A C 1
ATOM 1785 O O . GLU A 1 230 ? -5.848 -8.271 -5.176 1.00 94.38 230 GLU A O 1
ATOM 1790 N N . THR A 1 231 ? -4.244 -7.370 -6.459 1.00 94.88 231 THR A N 1
ATOM 1791 C CA . THR A 1 231 ? -3.522 -6.750 -5.342 1.00 94.88 231 THR A CA 1
ATOM 1792 C C . THR A 1 231 ? -4.388 -5.720 -4.618 1.00 94.88 231 THR A C 1
ATOM 1794 O O . THR A 1 231 ? -4.502 -5.787 -3.393 1.00 94.88 231 THR A O 1
ATOM 1797 N N . CYS A 1 232 ? -5.056 -4.821 -5.348 1.00 94.75 232 CYS A N 1
ATOM 1798 C CA . CYS A 1 232 ? -5.973 -3.837 -4.766 1.00 94.75 232 CYS A CA 1
ATOM 1799 C C . CYS A 1 232 ? -7.199 -4.507 -4.120 1.00 94.75 232 CYS A C 1
ATOM 1801 O O . CYS A 1 232 ? -7.555 -4.195 -2.980 1.00 94.75 232 CYS A O 1
ATOM 1803 N N . ALA A 1 233 ? -7.821 -5.455 -4.827 1.00 94.00 233 ALA A N 1
ATOM 1804 C CA . ALA A 1 233 ? -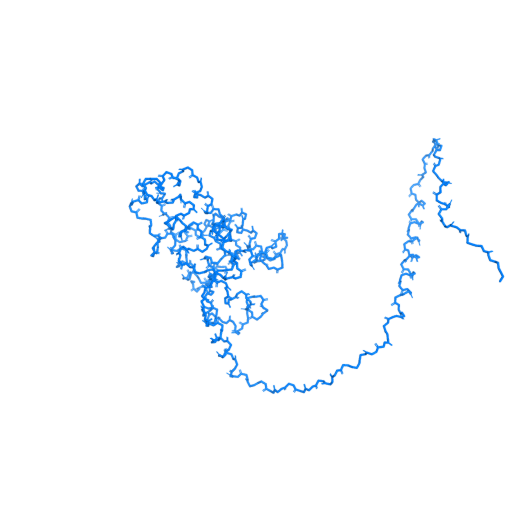9.019 -6.161 -4.381 1.00 94.00 233 ALA A CA 1
ATOM 1805 C C . ALA A 1 233 ? -8.800 -6.915 -3.064 1.00 94.00 233 ALA A C 1
ATOM 1807 O O . ALA A 1 233 ? -9.707 -6.937 -2.233 1.00 94.00 233 ALA A O 1
ATOM 1808 N N . SER A 1 234 ? -7.589 -7.438 -2.828 1.00 92.06 234 SER A N 1
ATOM 1809 C CA . SER A 1 234 ? -7.254 -8.163 -1.593 1.00 92.06 234 SER A CA 1
ATOM 1810 C C . SER A 1 234 ? -7.497 -7.367 -0.302 1.00 92.06 234 SER A C 1
ATOM 1812 O O . SER A 1 234 ? -7.712 -7.965 0.747 1.00 92.06 234 SER A O 1
ATOM 1814 N N . CYS A 1 235 ? -7.481 -6.031 -0.367 1.00 92.62 235 CYS A N 1
ATOM 1815 C CA . CYS A 1 235 ? -7.829 -5.155 0.757 1.00 92.62 235 CYS A CA 1
ATOM 1816 C C . CYS A 1 235 ? -9.170 -4.446 0.548 1.00 92.62 235 CYS A C 1
ATOM 1818 O O . CYS A 1 235 ? -9.925 -4.259 1.496 1.00 92.62 235 CYS A O 1
ATOM 1820 N N . HIS A 1 236 ? -9.444 -3.993 -0.678 1.00 93.88 236 HIS A N 1
ATOM 1821 C CA . HIS A 1 236 ? -10.578 -3.112 -0.960 1.00 93.88 236 HIS A CA 1
ATOM 1822 C C . HIS A 1 236 ?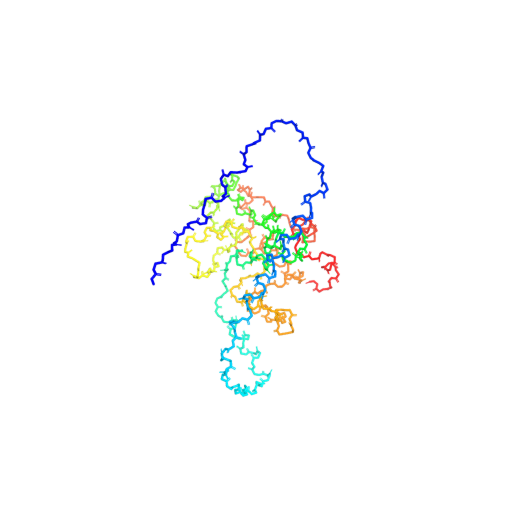 -11.906 -3.843 -1.179 1.00 93.88 236 HIS A C 1
ATOM 1824 O O . HIS A 1 236 ? -12.962 -3.234 -1.018 1.00 93.88 236 HIS A O 1
ATOM 1830 N N . ILE A 1 237 ? -11.856 -5.122 -1.549 1.00 92.31 237 ILE A N 1
ATOM 1831 C CA . ILE A 1 237 ? -13.024 -6.007 -1.631 1.00 92.31 237 ILE A CA 1
ATOM 1832 C C . ILE A 1 237 ? -13.000 -6.969 -0.442 1.00 92.31 237 ILE A C 1
ATOM 1834 O O . ILE A 1 237 ? -14.023 -7.164 0.210 1.00 92.31 237 ILE A O 1
ATOM 1838 N N . GLY A 1 238 ? -11.818 -7.508 -0.142 1.00 88.44 238 GLY A N 1
ATOM 1839 C CA . GLY A 1 238 ? -11.581 -8.413 0.972 1.00 88.44 238 GLY A CA 1
ATOM 1840 C C . GLY A 1 238 ? -10.733 -9.610 0.556 1.00 88.44 238 GLY A C 1
ATOM 1841 O O . GLY A 1 238 ? -10.587 -9.943 -0.621 1.00 88.44 238 GLY A O 1
ATOM 1842 N N . SER A 1 239 ? -10.160 -10.254 1.558 1.00 87.62 239 SER A N 1
ATOM 1843 C CA . SER A 1 239 ? -9.530 -11.568 1.488 1.00 87.62 239 SER A CA 1
ATOM 1844 C C . SER A 1 239 ? -9.608 -12.182 2.883 1.00 87.62 239 SER A C 1
ATOM 1846 O O . SER A 1 239 ? -10.035 -11.516 3.826 1.00 87.62 239 SER A O 1
ATOM 1848 N N . ALA A 1 240 ? -9.121 -13.412 3.061 1.00 85.12 240 ALA A N 1
ATOM 1849 C CA . ALA A 1 240 ? -9.061 -14.028 4.386 1.00 85.12 240 ALA A CA 1
ATOM 1850 C C . ALA A 1 240 ? -8.429 -13.072 5.425 1.00 85.12 240 ALA A C 1
ATOM 1852 O O . ALA A 1 240 ? -7.306 -12.602 5.241 1.00 85.12 240 ALA A O 1
ATOM 1853 N N . GLY A 1 241 ? -9.181 -12.746 6.484 1.00 83.88 241 GLY A N 1
ATOM 1854 C CA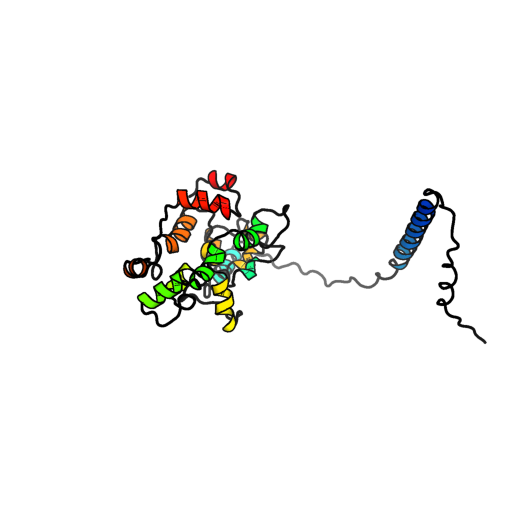 . GLY A 1 241 ? -8.754 -11.827 7.550 1.00 83.88 241 GLY A CA 1
ATOM 1855 C C . GLY A 1 241 ? -8.853 -10.327 7.227 1.00 83.88 241 GLY A C 1
ATOM 1856 O O . GLY A 1 241 ? -8.388 -9.514 8.027 1.00 83.88 241 GLY A O 1
ATOM 1857 N N . ARG A 1 242 ? -9.440 -9.957 6.081 1.00 89.12 242 ARG A N 1
ATOM 1858 C CA . ARG A 1 242 ? -9.571 -8.577 5.567 1.00 89.12 242 ARG A CA 1
ATOM 1859 C C . ARG A 1 242 ? -10.984 -8.223 5.108 1.00 89.12 242 ARG A C 1
ATOM 1861 O O . ARG A 1 242 ? -11.194 -7.205 4.453 1.00 89.12 242 ARG A O 1
ATOM 1868 N N . ASP A 1 243 ? -11.957 -9.057 5.441 1.00 88.62 243 ASP A N 1
ATOM 1869 C CA . ASP A 1 243 ? -13.346 -8.821 5.080 1.00 88.62 243 ASP A CA 1
ATOM 1870 C C . ASP A 1 243 ? -13.955 -7.749 5.989 1.00 88.62 243 ASP A C 1
ATOM 1872 O O . ASP A 1 243 ? -14.016 -7.901 7.213 1.00 88.62 243 ASP A O 1
ATOM 1876 N N . VAL A 1 244 ? -14.457 -6.664 5.395 1.00 92.81 244 VAL A N 1
ATOM 1877 C CA . VAL A 1 244 ? -15.246 -5.662 6.125 1.00 92.81 244 VAL A CA 1
ATOM 1878 C C . VAL A 1 244 ? -16.662 -6.198 6.308 1.00 92.81 244 VAL A C 1
ATOM 1880 O O . VAL A 1 244 ? -17.577 -5.928 5.530 1.00 92.81 244 VAL A O 1
ATOM 1883 N N . ASN A 1 245 ? -16.810 -7.024 7.340 1.00 91.69 245 ASN A N 1
ATOM 1884 C CA . ASN A 1 245 ? -18.052 -7.703 7.677 1.00 91.69 245 ASN A CA 1
ATOM 1885 C C . ASN A 1 245 ? -19.090 -6.763 8.327 1.00 91.69 245 ASN A C 1
ATOM 1887 O O . ASN A 1 245 ? -18.848 -5.581 8.593 1.00 91.69 245 ASN A O 1
ATOM 1891 N N . HIS A 1 246 ? -20.280 -7.311 8.586 1.00 94.44 246 HIS A N 1
ATOM 1892 C CA . HIS A 1 246 ? -21.378 -6.570 9.206 1.00 94.44 246 HIS A CA 1
ATOM 1893 C C . HIS A 1 246 ? -21.012 -5.987 10.576 1.00 94.44 246 HIS A C 1
ATOM 1895 O O . HIS A 1 246 ? -21.442 -4.872 10.871 1.00 94.44 246 HIS A O 1
ATOM 1901 N N . ASP A 1 247 ? -20.194 -6.678 11.371 1.00 95.25 247 ASP A N 1
ATOM 1902 C CA . ASP A 1 247 ? -19.794 -6.219 12.703 1.00 95.25 247 ASP A CA 1
ATOM 1903 C C . ASP A 1 247 ? -18.882 -4.993 12.619 1.00 95.25 247 ASP A C 1
ATOM 1905 O O . ASP A 1 247 ? -19.113 -4.002 13.314 1.00 95.25 247 ASP A O 1
ATOM 1909 N N . LEU A 1 248 ? -17.902 -4.999 11.707 1.00 95.81 248 LEU A N 1
ATOM 1910 C CA . LEU A 1 248 ? -17.041 -3.842 11.440 1.00 95.81 248 LEU A CA 1
ATOM 1911 C C . LEU A 1 248 ? -17.869 -2.622 11.017 1.00 95.81 248 LEU A C 1
ATOM 1913 O O . LEU A 1 248 ? -17.685 -1.522 11.550 1.00 95.81 248 LEU A O 1
ATOM 1917 N N . ILE A 1 249 ? -18.822 -2.809 10.100 1.00 96.50 249 ILE A N 1
ATOM 1918 C CA . ILE A 1 249 ? -19.703 -1.728 9.633 1.00 96.50 249 ILE A CA 1
ATOM 1919 C C . ILE A 1 249 ? -20.603 -1.228 10.773 1.00 96.50 249 ILE A C 1
ATOM 1921 O O . ILE A 1 249 ? -20.725 -0.016 10.964 1.00 96.50 249 ILE A O 1
ATOM 1925 N N . ALA A 1 250 ? -21.194 -2.132 11.561 1.00 97.38 250 ALA A N 1
ATOM 1926 C CA . ALA A 1 250 ? -22.042 -1.791 12.706 1.00 97.38 250 ALA A CA 1
ATOM 1927 C C . ALA A 1 250 ? -21.263 -1.055 13.812 1.00 97.38 250 ALA A C 1
ATOM 1929 O O . ALA A 1 250 ? -21.778 -0.121 14.435 1.00 97.38 250 ALA A O 1
ATOM 1930 N N . ALA A 1 251 ? -19.991 -1.409 14.012 1.00 97.75 251 ALA A N 1
ATOM 1931 C CA . ALA A 1 251 ? -19.090 -0.705 14.915 1.00 97.75 251 ALA A CA 1
ATOM 1932 C C . ALA A 1 251 ? -18.760 0.719 14.420 1.00 97.75 251 ALA A C 1
ATOM 1934 O O . ALA A 1 251 ? -18.476 1.615 15.221 1.00 97.75 251 ALA A O 1
ATOM 1935 N N . GLY A 1 252 ? -18.900 0.977 13.118 1.00 97.06 252 GLY A N 1
ATOM 1936 C CA . GLY A 1 252 ? -18.749 2.298 12.508 1.00 97.06 252 GLY A CA 1
ATOM 1937 C C . GLY A 1 252 ? -17.605 2.393 11.502 1.00 97.06 252 GLY A C 1
ATOM 1938 O O . GLY A 1 252 ? -17.241 3.514 11.120 1.00 97.06 252 GLY A O 1
ATOM 1939 N N . HIS A 1 253 ? -17.037 1.265 11.067 1.00 97.25 253 HIS A N 1
ATOM 1940 C CA . HIS A 1 253 ? -16.093 1.232 9.955 1.00 97.25 253 HIS A CA 1
ATOM 1941 C C . HIS A 1 253 ? -16.784 1.731 8.671 1.00 97.25 253 HIS A C 1
ATOM 1943 O O . HIS A 1 253 ? -17.918 1.329 8.389 1.00 97.25 253 HIS A O 1
ATOM 1949 N N . PRO A 1 254 ? -16.160 2.631 7.888 1.00 93.69 254 PRO A N 1
ATOM 1950 C CA . PRO A 1 254 ? -16.695 3.030 6.590 1.00 93.69 254 PRO A CA 1
ATOM 1951 C C . PRO A 1 254 ? -16.907 1.821 5.674 1.00 93.69 254 PRO A C 1
ATOM 1953 O O . PRO A 1 254 ? -16.143 0.859 5.707 1.00 93.69 254 PRO A O 1
ATOM 1956 N N . ARG A 1 255 ? -17.922 1.868 4.812 1.00 89.56 255 ARG A N 1
ATOM 1957 C CA . ARG A 1 255 ? -18.039 0.859 3.755 1.00 89.56 255 ARG A CA 1
ATOM 1958 C C . ARG A 1 255 ? -16.880 1.023 2.781 1.00 89.56 255 ARG A C 1
ATOM 1960 O O . ARG A 1 255 ? -16.558 2.149 2.400 1.00 89.56 255 ARG A O 1
ATOM 1967 N N . LEU A 1 256 ? -16.295 -0.091 2.360 1.00 87.75 256 LEU A N 1
ATOM 1968 C CA . LEU A 1 256 ? -15.350 -0.083 1.256 1.00 87.75 256 LEU A CA 1
ATOM 1969 C C . LEU A 1 256 ? -16.148 0.052 -0.041 1.00 87.75 256 LEU A C 1
ATOM 1971 O O . LEU A 1 256 ? -16.907 -0.836 -0.417 1.00 87.75 256 LEU A O 1
ATOM 1975 N N . LEU A 1 257 ? -16.029 1.212 -0.681 1.00 88.62 257 LEU A N 1
ATOM 1976 C CA . LEU A 1 257 ? -16.550 1.446 -2.020 1.00 88.62 257 LEU A CA 1
ATOM 1977 C C . LEU A 1 257 ? -15.367 1.364 -2.972 1.00 88.62 257 LEU A C 1
ATOM 1979 O O . LEU A 1 257 ? -14.503 2.241 -2.967 1.00 88.62 257 LEU A O 1
ATOM 1983 N N . PHE A 1 258 ? -15.316 0.287 -3.746 1.00 92.81 258 PHE A N 1
ATOM 1984 C CA . PHE A 1 258 ? -14.228 0.037 -4.671 1.00 92.81 258 PHE A CA 1
ATOM 1985 C C . PHE A 1 258 ? -14.772 -0.438 -6.010 1.00 92.81 258 PHE A C 1
ATOM 1987 O O . PHE A 1 258 ? -15.435 -1.467 -6.107 1.00 92.81 258 PHE A O 1
ATOM 1994 N N . GLU A 1 259 ? -14.460 0.333 -7.040 1.00 94.69 259 GLU A N 1
ATOM 1995 C CA . GLU A 1 259 ? -14.562 -0.054 -8.437 1.00 94.69 259 GLU A CA 1
ATOM 1996 C C . GLU A 1 259 ? -13.187 0.253 -9.030 1.00 94.69 259 GLU A C 1
ATOM 1998 O O . GLU A 1 259 ? -12.676 1.365 -8.863 1.00 94.69 259 GLU A O 1
ATOM 2003 N N . TYR A 1 260 ? -12.551 -0.758 -9.618 1.00 93.69 260 TYR A N 1
ATOM 2004 C CA . TYR A 1 260 ? -11.132 -0.717 -9.954 1.00 93.69 260 TYR A CA 1
ATOM 2005 C C . TYR A 1 260 ? -10.784 0.453 -10.880 1.00 93.69 260 TYR A C 1
ATOM 2007 O O . TYR A 1 260 ? -9.836 1.187 -10.599 1.00 93.69 260 TYR A O 1
ATOM 2015 N N . THR A 1 261 ? -11.550 0.668 -11.952 1.00 91.75 261 THR A N 1
ATOM 2016 C CA . THR A 1 261 ? -11.232 1.700 -12.947 1.00 91.75 261 THR A CA 1
ATOM 2017 C C . THR A 1 261 ? -11.354 3.102 -12.355 1.00 91.75 261 THR A C 1
ATOM 2019 O O . THR A 1 261 ? -10.409 3.889 -12.430 1.00 91.75 261 THR A O 1
ATOM 2022 N N . SER A 1 262 ? -12.472 3.391 -11.690 1.00 92.69 262 SER A N 1
ATOM 2023 C CA . SER A 1 262 ? -12.731 4.683 -11.048 1.00 92.69 262 SER A CA 1
ATOM 2024 C C . SER A 1 262 ? -11.712 4.975 -9.947 1.00 92.69 262 SER A C 1
ATOM 2026 O O . SER A 1 262 ? -11.224 6.100 -9.822 1.00 92.69 262 SER A O 1
ATOM 2028 N N . TYR A 1 263 ? -11.358 3.956 -9.159 1.00 93.19 263 TYR A N 1
ATOM 2029 C CA . TYR A 1 263 ? -10.333 4.083 -8.131 1.00 93.19 263 TYR A CA 1
ATOM 2030 C C . TYR A 1 263 ? -8.969 4.401 -8.746 1.00 93.19 263 TYR A C 1
ATOM 2032 O O . TYR A 1 263 ? -8.303 5.330 -8.295 1.00 93.19 263 TYR A O 1
ATOM 2040 N N . MET A 1 264 ? -8.560 3.674 -9.790 1.00 92.12 264 MET A N 1
ATOM 2041 C CA . MET A 1 264 ? -7.266 3.884 -10.442 1.00 92.12 264 MET A CA 1
ATOM 2042 C C . MET A 1 264 ? -7.151 5.269 -11.083 1.00 92.12 264 MET A C 1
ATOM 2044 O O . MET A 1 264 ? -6.087 5.881 -10.982 1.00 92.12 264 MET A O 1
ATOM 2048 N N . ASP A 1 265 ? -8.223 5.800 -11.675 1.00 91.94 265 ASP A N 1
ATOM 2049 C CA . ASP A 1 265 ? -8.229 7.158 -12.232 1.00 91.94 265 ASP A CA 1
ATOM 2050 C C . ASP A 1 265 ? -8.052 8.240 -11.154 1.00 91.94 265 ASP A C 1
ATOM 2052 O O . ASP A 1 265 ? -7.367 9.240 -11.392 1.00 91.94 265 ASP A O 1
ATOM 2056 N N . LEU A 1 266 ? -8.630 8.049 -9.963 1.00 91.88 266 LEU A N 1
ATOM 2057 C CA . LEU A 1 266 ? -8.467 8.966 -8.829 1.00 91.88 266 LEU A CA 1
ATOM 2058 C C . LEU A 1 266 ? -7.097 8.811 -8.162 1.00 91.88 266 LEU A C 1
ATOM 2060 O O . LEU A 1 266 ? -6.411 9.802 -7.906 1.00 91.88 266 LEU A O 1
ATOM 2064 N N . TYR A 1 267 ? -6.678 7.573 -7.910 1.00 92.38 267 TYR A N 1
ATOM 2065 C CA . TYR A 1 267 ? -5.394 7.255 -7.291 1.00 92.38 267 TYR A CA 1
ATOM 2066 C C . TYR A 1 267 ? -4.225 7.752 -8.150 1.00 92.38 267 TYR A C 1
ATOM 2068 O O . TYR A 1 267 ? -3.280 8.349 -7.628 1.00 92.38 267 TYR A O 1
ATOM 2076 N N . ALA A 1 268 ? -4.310 7.604 -9.477 1.00 92.00 268 ALA A N 1
ATOM 2077 C CA . ALA A 1 268 ? -3.263 8.059 -10.384 1.00 92.00 268 ALA A CA 1
ATOM 2078 C C . ALA A 1 268 ? -3.051 9.584 -10.351 1.00 92.00 268 ALA A C 1
ATOM 2080 O O . ALA A 1 268 ? -1.940 10.051 -10.582 1.00 92.00 268 ALA A O 1
ATOM 2081 N N . GLN A 1 269 ? -4.079 10.371 -10.025 1.00 90.38 269 GLN A N 1
ATOM 2082 C CA . GLN A 1 269 ? -3.943 11.827 -9.882 1.00 90.38 269 GLN A CA 1
ATOM 2083 C C . GLN A 1 269 ? -3.168 12.232 -8.622 1.00 90.38 269 GLN A C 1
ATOM 2085 O O . GLN A 1 269 ? -2.628 13.334 -8.568 1.00 90.38 269 GLN A O 1
ATOM 2090 N N . GLN A 1 270 ? -3.124 11.361 -7.613 1.00 89.62 270 GLN A N 1
ATOM 2091 C CA . GLN A 1 270 ? -2.544 11.661 -6.304 1.00 89.62 270 GLN A CA 1
ATOM 2092 C C . GLN A 1 270 ? -1.149 11.055 -6.146 1.00 89.62 270 GLN A C 1
ATOM 2094 O O . GLN A 1 270 ? -0.226 11.733 -5.705 1.00 89.62 270 GLN A O 1
ATOM 2099 N N . ALA A 1 271 ? -0.997 9.781 -6.508 1.00 93.00 271 ALA A N 1
ATOM 2100 C CA . ALA A 1 271 ? 0.152 8.971 -6.112 1.00 93.00 271 ALA A CA 1
ATOM 2101 C C . ALA A 1 271 ? 0.771 8.164 -7.263 1.00 93.00 271 ALA A C 1
ATOM 2103 O O . ALA A 1 271 ? 1.609 7.286 -7.022 1.00 93.00 271 ALA A O 1
ATOM 2104 N N . ALA A 1 272 ? 0.402 8.456 -8.520 1.00 92.69 272 ALA A N 1
ATOM 2105 C CA . ALA A 1 272 ? 1.063 7.823 -9.654 1.00 92.69 272 ALA A CA 1
ATOM 2106 C C . ALA A 1 272 ? 2.560 8.132 -9.648 1.00 92.69 272 ALA A C 1
ATOM 2108 O O . ALA A 1 272 ? 3.005 9.267 -9.796 1.00 92.69 272 ALA A O 1
ATOM 2109 N N . HIS A 1 273 ? 3.336 7.066 -9.546 1.00 94.31 273 HIS A N 1
ATOM 2110 C CA . HIS A 1 273 ? 4.785 7.067 -9.706 1.00 94.31 273 HIS A CA 1
ATOM 2111 C C . HIS A 1 273 ? 5.199 6.182 -10.893 1.00 94.31 273 HIS A C 1
ATOM 2113 O O . HIS A 1 273 ? 6.321 5.680 -10.985 1.00 94.31 273 HIS A O 1
ATOM 2119 N N . TRP A 1 274 ? 4.270 6.003 -11.832 1.00 92.44 274 TRP A N 1
ATOM 2120 C CA . TRP A 1 274 ? 4.476 5.391 -13.135 1.00 92.44 274 TRP A CA 1
ATOM 2121 C C . TRP A 1 274 ? 3.954 6.321 -14.230 1.00 92.44 274 TRP A C 1
ATOM 2123 O O . TRP A 1 274 ? 3.132 7.203 -14.004 1.00 92.44 274 TRP A O 1
ATOM 2133 N N . ASP A 1 275 ? 4.442 6.113 -15.446 1.00 91.69 275 ASP A N 1
ATOM 2134 C CA . ASP A 1 275 ? 3.973 6.849 -16.617 1.00 91.69 275 ASP A CA 1
ATOM 2135 C C . ASP A 1 275 ? 2.545 6.415 -16.984 1.00 91.69 275 ASP A C 1
ATOM 2137 O O . ASP A 1 275 ? 2.349 5.318 -17.518 1.00 91.69 275 ASP A O 1
ATOM 2141 N N . ILE A 1 276 ? 1.568 7.279 -16.695 1.00 90.38 276 ILE A N 1
ATOM 2142 C CA . ILE A 1 276 ? 0.135 7.055 -16.944 1.00 90.38 276 ILE A CA 1
ATOM 2143 C C . ILE A 1 276 ? -0.156 6.918 -18.443 1.00 90.38 276 ILE A C 1
ATOM 2145 O O . ILE A 1 276 ? -0.946 6.064 -18.842 1.00 90.38 276 ILE A O 1
ATOM 2149 N N . ALA A 1 277 ? 0.473 7.735 -19.292 1.00 89.94 277 ALA A N 1
ATOM 2150 C CA . ALA A 1 277 ? 0.216 7.711 -20.731 1.00 89.94 277 ALA A CA 1
ATOM 2151 C C . ALA A 1 277 ? 0.707 6.401 -21.358 1.00 89.94 277 ALA A C 1
ATOM 2153 O O . ALA A 1 277 ? 0.043 5.832 -22.225 1.00 89.94 277 ALA A O 1
ATOM 2154 N N . ARG A 1 278 ? 1.858 5.903 -20.898 1.00 89.56 278 ARG A N 1
ATOM 2155 C CA . ARG A 1 278 ? 2.371 4.587 -21.285 1.00 89.56 278 ARG A CA 1
ATOM 2156 C C . ARG A 1 278 ? 1.519 3.454 -20.723 1.00 89.56 278 ARG A C 1
ATOM 2158 O O . ARG A 1 278 ? 1.323 2.471 -21.423 1.00 89.56 278 ARG A O 1
ATOM 2165 N N . ASP A 1 279 ? 1.037 3.577 -19.490 1.00 88.56 279 ASP A N 1
ATOM 2166 C CA . ASP A 1 279 ? 0.194 2.565 -18.847 1.00 88.56 279 ASP A CA 1
ATOM 2167 C C . ASP A 1 279 ? -1.148 2.395 -19.568 1.00 88.56 279 ASP A C 1
ATOM 2169 O O . ASP A 1 279 ? -1.512 1.277 -19.898 1.00 88.56 279 ASP A O 1
ATOM 2173 N N . LYS A 1 280 ? -1.811 3.491 -19.959 1.00 85.75 280 LYS A N 1
ATOM 2174 C CA . LYS A 1 280 ? -3.069 3.447 -20.733 1.00 85.75 280 LYS A CA 1
ATOM 2175 C C . LYS A 1 280 ? -2.945 2.793 -22.113 1.00 85.75 280 LYS A C 1
ATOM 2177 O O . LYS A 1 280 ? -3.948 2.386 -22.685 1.00 85.75 280 LYS A O 1
ATOM 2182 N N . LYS A 1 281 ? -1.735 2.733 -22.676 1.00 87.44 281 LYS A N 1
ATOM 2183 C CA . LYS A 1 281 ? -1.465 2.100 -23.979 1.00 87.44 281 LYS A CA 1
ATOM 2184 C C . LYS A 1 281 ? -1.188 0.601 -23.869 1.00 87.44 281 LYS A C 1
ATOM 2186 O O . LYS A 1 281 ? -1.036 -0.051 -24.900 1.00 87.44 281 LYS A O 1
ATOM 2191 N N . ARG A 1 282 ? -1.048 0.072 -22.654 1.00 79.44 282 ARG A N 1
ATOM 2192 C CA . ARG A 1 282 ? -0.805 -1.350 -22.431 1.00 79.44 282 ARG A CA 1
ATOM 2193 C C . ARG A 1 282 ? -2.061 -2.152 -22.742 1.00 79.44 282 ARG A C 1
ATOM 2195 O O . ARG A 1 282 ? -3.163 -1.755 -22.383 1.00 79.44 282 ARG A O 1
ATOM 2202 N N . SER A 1 283 ? -1.874 -3.256 -23.454 1.00 61.72 283 SER A N 1
ATOM 2203 C CA . SER A 1 283 ? -2.948 -4.139 -23.911 1.00 61.72 283 SER A CA 1
ATOM 2204 C C . SER A 1 283 ? -3.103 -5.386 -23.046 1.00 61.72 283 SER A C 1
ATOM 2206 O O . SER A 1 283 ? -3.988 -6.191 -23.312 1.00 61.72 283 SER A O 1
ATOM 2208 N N . ASP A 1 284 ? -2.209 -5.597 -22.081 1.00 63.28 284 ASP A N 1
ATOM 2209 C CA . ASP A 1 284 ? -2.038 -6.876 -21.396 1.00 63.28 284 ASP A CA 1
ATOM 2210 C C . ASP A 1 284 ? -2.957 -7.083 -20.199 1.00 63.28 284 ASP A C 1
ATOM 2212 O O . ASP A 1 284 ? -2.932 -8.165 -19.619 1.00 63.28 284 ASP A O 1
ATOM 2216 N N . GLY A 1 285 ? -3.794 -6.106 -19.843 1.00 47.16 285 GLY A N 1
ATOM 2217 C CA . GLY A 1 285 ? -4.303 -6.125 -18.486 1.00 47.16 285 GLY A CA 1
ATOM 2218 C C . GLY A 1 285 ? -3.077 -6.137 -17.602 1.00 47.16 285 GLY A C 1
ATOM 2219 O O . GLY A 1 285 ? -2.846 -7.108 -16.849 1.00 47.16 285 GLY A O 1
#

pLDDT: mean 76.82, std 21.87, range [33.59, 98.44]

Foldseek 3Di:
DDDDDDDPPPPPPPDPDDDDDDDDDDPPVVVVVVVVVVVVVVVVVVVPPPPDDDDDPDDDDDDDPDDPPPPPLVVVLVVLLDDAQAAPAQVLQCDCVGQNPPDPPDQLNNVQSVLCCPFNCQQCLLVVQVDPLNQLLCVLVVPPDRLSPDLLNLQQFFPPRPPGHHDVVQDPVCVSVRRNSTCHPCLLQNRPPSPSVVVPDPCCPPPSNDPVSCVSNGTQPCLDPVSRVVSCCCQLVHDVSRHCDPSSVVSPNDRRDDDPVVVCVVSCVGRDSDDPVVSVPDPRD

Sequence (285 aa):
MTQNSMNVIEICAETFRMKSGQQPRLEVGMIYYQLFFIVLNTCIFAACQTLIAEDFAGPSFHPLPGMNSETDEQSVSENLSKGPLLFLGAVSCSSSNCHGSFKSTAPLSSLSYTIWQRHDPHAQAYRTLTSERSQRIAEKLKLESPAEKSAVCLNCHAAPQSGYEISESISNETNLEFVSNGVSCEACHGQAVKWLEPHRSYAWNSSLWNVSRKNETGFKQLKSTVIRAETCASCHIGSAGRDVNHDLIAAGHPRLLFEYTSYMDLYAQQAAHWDIARDKKRSDG

Radius of gyration: 31.09 Å; chains: 1; bounding box: 99×85×48 Å